Protein AF-A0A4P6HCL7-F1 (afdb_monomer)

Radius of gyration: 27.46 Å; Cα contacts (8 Å, |Δi|>4): 144; chains: 1; bounding box: 35×104×53 Å

pLDDT: mean 78.59, std 19.91, range [39.81, 97.88]

Nearest PDB structures (foldseek):
  8btg-assembly1_B  TM=8.337E-01  e=6.550E-02  Bacillus subtilis
  1j1v-assembly1_A  TM=7.571E-01  e=9.328E-02  Escherichia coli
  8btg-assembly1_A  TM=8.211E-01  e=1.989E-01  Bacillus subtilis
  8btg-assembly1_E  TM=7.714E-01  e=1.328E-01  Bacillus subtilis
  7nvu-assembly1_M  TM=5.326E-01  e=2.363E+00  Homo sapiens

Secondary structure (DSSP, 8-state):
--------------------------------------S------S----------------------TTHHHHS-HHHHHHHHHHHHHHHHHHHHHHHHHTT--HHHHHHHHHHHHHHT--HHHHHSS---HHHHHHHHHHHHHHHHH-TTS-HHHHHHHHT--HHHHHHHHHHHHHHHT----S---HHHHHHHHHHHHHHHHHHHHHHT-

Foldseek 3Di:
DDDDDDDDDDDDDDPDPQPDQDPPPQPDPPPDDPDDDDDDDPDDDDDDPDDDPDDPDDDPPPPVCPPCPCPVVVDDPVNVVVVSVVSLVVLQVVLLVLLVVLVNDPVLNVLLVVLCVRLNHGSNLLLDPDDDPSSLLSVLVSLQVVCVVPVPDQLCSSCSSSVHDSVVSLLSPVVNCVVPVDDPSDPDDNVVVVVVVVVVVVVVVVVVVVVVD

Structure (mmCIF, N/CA/C/O backbone):
data_AF-A0A4P6HCL7-F1
#
_entry.id   AF-A0A4P6HCL7-F1
#
loop_
_atom_site.group_PDB
_atom_site.id
_atom_site.type_symbol
_atom_site.label_atom_id
_atom_site.label_alt_id
_atom_site.label_comp_id
_atom_site.label_asym_id
_atom_site.label_entity_id
_atom_site.label_seq_id
_atom_site.pdbx_PDB_ins_code
_atom_site.Cartn_x
_atom_site.Cartn_y
_atom_site.Cartn_z
_atom_site.occupancy
_atom_site.B_iso_or_equiv
_atom_site.auth_seq_id
_atom_site.auth_comp_id
_atom_site.auth_asym_id
_atom_site.auth_atom_id
_atom_site.pdbx_PDB_model_num
ATOM 1 N N . MET A 1 1 ? 10.319 -44.998 24.504 1.00 51.41 1 MET A N 1
ATOM 2 C CA . MET A 1 1 ? 11.245 -43.943 24.040 1.00 51.41 1 MET A CA 1
ATOM 3 C C . MET A 1 1 ? 10.504 -43.099 23.011 1.00 51.41 1 MET A C 1
ATOM 5 O O . MET A 1 1 ? 10.456 -43.474 21.851 1.00 51.41 1 MET A O 1
ATOM 9 N N . GLY A 1 2 ? 9.798 -42.057 23.456 1.00 51.69 2 GLY A N 1
ATOM 10 C CA . GLY A 1 2 ? 8.987 -41.192 22.592 1.00 51.69 2 GLY A CA 1
ATOM 11 C C . GLY A 1 2 ? 9.615 -39.808 22.534 1.00 51.69 2 GLY A C 1
ATOM 12 O O . GLY A 1 2 ? 9.687 -39.129 23.554 1.00 51.69 2 GLY A O 1
ATOM 13 N N . LEU A 1 3 ? 10.127 -39.433 21.364 1.00 55.19 3 LEU A N 1
ATOM 14 C CA . LEU A 1 3 ? 10.791 -38.157 21.117 1.00 55.19 3 LEU A CA 1
ATOM 15 C C . LEU A 1 3 ? 9.754 -37.025 21.123 1.00 55.19 3 LEU A C 1
ATOM 17 O O . LEU A 1 3 ? 8.988 -36.863 20.175 1.00 55.19 3 LEU A O 1
ATOM 21 N N . GLY A 1 4 ? 9.732 -36.247 22.206 1.00 46.12 4 GLY A N 1
ATOM 22 C CA . GLY A 1 4 ? 9.007 -34.983 22.284 1.00 46.12 4 GLY A CA 1
ATOM 23 C C . GLY A 1 4 ? 9.723 -33.917 21.458 1.00 46.12 4 GLY A C 1
ATOM 24 O O . GLY A 1 4 ? 10.773 -33.419 21.856 1.00 46.12 4 GLY A O 1
ATOM 25 N N . SER A 1 5 ? 9.162 -33.576 20.299 1.00 58.66 5 SER A N 1
ATOM 26 C CA . SER A 1 5 ? 9.631 -32.462 19.474 1.00 58.66 5 SER A CA 1
ATOM 27 C C . SER A 1 5 ? 9.076 -31.148 20.031 1.00 58.66 5 SER A C 1
ATOM 29 O O . SER A 1 5 ? 7.912 -30.802 19.832 1.00 58.66 5 SER A O 1
ATOM 31 N N . LEU A 1 6 ? 9.921 -30.439 20.779 1.00 54.84 6 LEU A N 1
ATOM 32 C CA . LEU A 1 6 ? 9.723 -29.052 21.190 1.00 54.84 6 LEU A CA 1
ATOM 33 C C . LEU A 1 6 ? 9.898 -28.147 19.962 1.00 54.84 6 LEU A C 1
ATOM 35 O O . LEU A 1 6 ? 11.019 -27.875 19.535 1.00 54.84 6 LEU A O 1
ATOM 39 N N . PHE A 1 7 ? 8.791 -27.678 19.389 1.00 53.94 7 PHE A N 1
ATOM 40 C CA . PHE A 1 7 ? 8.812 -26.611 18.389 1.00 53.94 7 PHE A CA 1
ATOM 41 C C . PHE A 1 7 ? 9.128 -25.277 19.077 1.00 53.94 7 PHE A C 1
ATOM 43 O O . PHE A 1 7 ? 8.281 -24.679 19.740 1.00 53.94 7 PHE A O 1
ATOM 50 N N . ALA A 1 8 ? 10.367 -24.818 18.916 1.00 51.44 8 ALA A N 1
ATOM 51 C CA . ALA A 1 8 ? 10.786 -23.474 19.282 1.00 51.44 8 ALA A CA 1
ATOM 52 C C . ALA A 1 8 ? 10.178 -22.460 18.297 1.00 51.44 8 ALA A C 1
ATOM 54 O O . ALA A 1 8 ? 10.461 -22.488 17.099 1.00 51.44 8 ALA A O 1
ATOM 55 N N . LEU A 1 9 ? 9.327 -21.567 18.803 1.00 56.75 9 LEU A N 1
ATOM 56 C CA . LEU A 1 9 ? 8.827 -20.410 18.060 1.00 56.75 9 LEU A CA 1
ATOM 57 C C . LEU A 1 9 ? 9.969 -19.396 17.847 1.00 56.75 9 LEU A C 1
ATOM 59 O O . LEU A 1 9 ? 10.672 -19.077 18.809 1.00 56.75 9 LEU A O 1
ATOM 63 N N . PRO A 1 10 ? 10.154 -18.848 16.631 1.00 57.06 10 PRO A N 1
ATOM 64 C CA . PRO A 1 10 ? 11.165 -17.828 16.385 1.00 57.06 10 PRO A CA 1
ATOM 65 C C . PRO A 1 10 ? 10.772 -16.499 17.048 1.00 57.06 10 PRO A C 1
ATOM 67 O O . PRO A 1 10 ? 9.780 -15.859 16.693 1.00 57.06 10 PRO A O 1
ATOM 70 N N . ALA A 1 11 ? 11.583 -16.075 18.015 1.00 56.28 11 ALA A N 1
ATOM 71 C CA . ALA A 1 11 ? 11.540 -14.749 18.614 1.00 56.28 11 ALA A CA 1
ATOM 72 C C . ALA A 1 11 ? 12.108 -13.722 17.620 1.00 56.28 11 ALA A C 1
ATOM 74 O O . ALA A 1 11 ? 13.306 -13.723 17.349 1.00 56.28 11 ALA A O 1
ATOM 75 N N . GLY A 1 12 ? 11.266 -12.852 17.051 1.00 50.94 12 GLY A N 1
ATOM 76 C CA . GLY A 1 12 ? 11.768 -11.855 16.094 1.00 50.94 12 GLY A CA 1
ATOM 77 C C . GLY A 1 12 ? 10.824 -10.743 15.636 1.00 50.94 12 GLY A C 1
ATOM 78 O O . GLY A 1 12 ? 11.215 -9.949 14.787 1.00 50.94 12 GLY A O 1
ATOM 79 N N . LEU A 1 13 ? 9.606 -10.627 16.170 1.00 47.97 13 LEU A N 1
ATOM 80 C CA . LEU A 1 13 ? 8.713 -9.511 15.835 1.00 47.97 13 LEU A CA 1
ATOM 81 C C . LEU A 1 13 ? 8.915 -8.371 16.836 1.00 47.97 13 LEU A C 1
ATOM 83 O O . LEU A 1 13 ? 8.325 -8.362 17.915 1.00 47.97 13 LEU A O 1
ATOM 87 N N . GLN A 1 14 ? 9.767 -7.407 16.477 1.00 51.75 14 GLN A N 1
ATOM 88 C CA . GLN A 1 14 ? 9.852 -6.154 17.222 1.00 51.75 14 GLN A CA 1
ATOM 89 C C . GLN A 1 14 ? 8.512 -5.401 17.131 1.00 51.75 14 GLN A C 1
ATOM 91 O O . GLN A 1 14 ? 7.942 -5.294 16.038 1.00 51.75 14 GLN A O 1
ATOM 96 N N . PRO A 1 15 ? 7.996 -4.855 18.247 1.00 45.50 15 PRO A N 1
ATOM 97 C CA . PRO A 1 15 ? 6.794 -4.039 18.230 1.00 45.50 15 PRO A CA 1
ATOM 98 C C . PRO A 1 15 ? 7.077 -2.743 17.466 1.00 45.50 15 PRO A C 1
ATOM 100 O O . PRO A 1 15 ? 7.856 -1.894 17.897 1.00 45.50 15 PRO A O 1
ATOM 103 N N . VAL A 1 16 ? 6.437 -2.586 16.309 1.00 57.22 16 VAL A N 1
ATOM 104 C CA . VAL A 1 16 ? 6.458 -1.332 15.553 1.00 57.22 16 VAL A CA 1
ATOM 105 C C . VAL A 1 16 ? 5.787 -0.271 16.425 1.00 57.22 16 VAL A C 1
ATOM 107 O O . VAL A 1 16 ? 4.613 -0.415 16.770 1.00 57.22 16 VAL A O 1
ATOM 110 N N . ALA A 1 17 ? 6.535 0.764 16.818 1.00 44.56 17 ALA A N 1
ATOM 111 C CA . ALA A 1 17 ? 6.025 1.853 17.646 1.00 44.56 17 ALA A CA 1
ATOM 112 C C . ALA A 1 17 ? 4.702 2.397 17.067 1.00 44.56 17 ALA A C 1
ATOM 114 O O . ALA A 1 17 ? 4.602 2.542 15.842 1.00 44.56 17 ALA A O 1
ATOM 115 N N . PRO A 1 18 ? 3.689 2.706 17.902 1.00 52.47 18 PRO A N 1
ATOM 116 C CA . PRO A 1 18 ? 2.414 3.219 17.421 1.00 52.47 18 PRO A CA 1
ATOM 117 C C . PRO A 1 18 ? 2.660 4.534 16.678 1.00 52.47 18 PRO A C 1
ATOM 119 O O . PRO A 1 18 ? 2.954 5.572 17.274 1.00 52.47 18 PRO A O 1
ATOM 122 N N . GLY A 1 19 ? 2.594 4.472 15.347 1.00 46.50 19 GLY A N 1
ATOM 123 C CA . GLY A 1 19 ? 2.785 5.628 14.485 1.00 46.50 19 GLY A CA 1
ATOM 124 C C . GLY A 1 19 ? 1.796 6.724 14.867 1.00 46.50 19 GLY A C 1
ATOM 125 O O . GLY A 1 19 ? 0.632 6.438 15.155 1.00 46.50 19 GLY A O 1
ATOM 126 N N . ARG A 1 20 ? 2.268 7.982 14.884 1.00 47.75 20 ARG A N 1
ATOM 127 C CA . ARG A 1 20 ? 1.445 9.180 15.118 1.00 47.75 20 ARG A CA 1
ATOM 128 C C . ARG A 1 20 ? 0.098 9.005 14.431 1.00 47.75 20 ARG A C 1
ATOM 130 O O . ARG A 1 20 ? 0.061 8.864 13.211 1.00 47.75 20 ARG A O 1
ATOM 137 N N . MET A 1 21 ? -0.963 9.003 15.237 1.00 47.97 21 MET A N 1
ATOM 138 C CA . MET A 1 21 ? -2.339 8.710 14.849 1.00 47.97 21 MET A CA 1
ATOM 139 C C . MET A 1 21 ? -2.702 9.505 13.587 1.00 47.97 21 MET A C 1
ATOM 141 O O . MET A 1 21 ? -3.011 10.696 13.646 1.00 47.97 21 MET A O 1
ATOM 145 N N . GLY A 1 22 ? -2.576 8.856 12.428 1.00 49.69 22 GLY A N 1
ATOM 146 C CA . GLY A 1 22 ? -2.784 9.486 11.138 1.00 49.69 22 GLY A CA 1
ATOM 147 C C . GLY A 1 22 ? -4.231 9.930 11.051 1.00 49.69 22 GLY A C 1
ATOM 148 O O . GLY A 1 22 ? -5.151 9.129 11.193 1.00 49.69 22 GLY A O 1
ATOM 149 N N . TYR A 1 23 ? -4.453 11.225 10.870 1.00 51.78 23 TYR A N 1
ATOM 150 C CA . TYR A 1 23 ? -5.792 11.753 10.672 1.00 51.78 23 TYR A CA 1
ATOM 151 C C . TYR A 1 23 ? -6.378 11.125 9.396 1.00 51.78 23 TYR A C 1
ATOM 153 O O . TYR A 1 23 ? -5.973 11.501 8.293 1.00 51.78 23 TYR A O 1
ATOM 161 N N . CYS A 1 24 ? -7.323 10.179 9.525 1.00 48.94 24 CYS A N 1
ATOM 162 C CA . CYS A 1 24 ? -8.252 9.875 8.433 1.00 48.94 24 CYS A CA 1
ATOM 163 C C . CYS A 1 24 ? -8.896 11.208 8.072 1.00 48.94 24 CYS A C 1
ATOM 165 O O . CYS A 1 24 ? -9.589 11.812 8.898 1.00 48.94 24 CYS A O 1
ATOM 167 N N . LYS A 1 25 ? -8.562 11.721 6.887 1.00 48.88 25 LYS A N 1
ATOM 168 C CA . LYS A 1 25 ? -9.078 13.008 6.441 1.00 48.88 25 LYS A CA 1
ATOM 169 C C . LYS A 1 25 ? -10.605 12.901 6.435 1.00 48.88 25 LYS A C 1
ATOM 171 O O . LYS A 1 25 ? -11.113 11.896 5.936 1.00 48.88 25 LYS A O 1
ATOM 176 N N . PRO A 1 26 ? -11.331 13.884 6.997 1.00 44.62 26 PRO A N 1
ATOM 177 C CA . PRO A 1 26 ? -12.773 13.918 6.836 1.00 44.62 26 PRO A CA 1
ATOM 178 C C . PRO A 1 26 ? -13.072 13.864 5.339 1.00 44.62 26 PRO A C 1
ATOM 180 O O . PRO A 1 26 ? -12.365 14.497 4.549 1.00 44.62 26 PRO A O 1
ATOM 183 N N . PHE A 1 27 ? -14.048 13.021 5.003 1.00 42.44 27 PHE A N 1
ATOM 184 C CA . PHE A 1 27 ? -14.643 12.800 3.690 1.00 42.44 27 PHE A CA 1
ATOM 185 C C . PHE A 1 27 ? -14.471 14.036 2.797 1.00 42.44 27 PHE A C 1
ATOM 187 O O . PHE A 1 27 ? -15.202 15.016 2.920 1.00 42.44 27 PHE A O 1
ATOM 194 N N . ARG A 1 28 ? -13.424 14.036 1.960 1.00 45.00 28 ARG A N 1
ATOM 195 C CA . ARG A 1 28 ? -13.226 15.105 0.985 1.00 45.00 28 ARG A CA 1
ATOM 196 C C . ARG A 1 28 ? -14.242 14.833 -0.103 1.00 45.00 28 ARG A C 1
ATOM 198 O O . ARG A 1 28 ? -14.089 13.874 -0.855 1.00 45.00 28 ARG A O 1
ATOM 205 N N . GLU A 1 29 ? -15.268 15.666 -0.098 1.00 42.94 29 GLU A N 1
ATOM 206 C CA . GLU A 1 29 ? -16.251 15.857 -1.149 1.00 42.94 29 GLU A CA 1
ATOM 207 C C . GLU A 1 29 ? -15.636 15.554 -2.520 1.00 42.94 29 GLU A C 1
ATOM 209 O O . GLU A 1 29 ? -14.556 16.048 -2.872 1.00 42.94 29 GLU A O 1
ATOM 214 N N . ILE A 1 30 ? -16.292 14.635 -3.226 1.00 47.03 30 ILE A N 1
ATOM 215 C CA . ILE A 1 30 ? -15.918 14.119 -4.536 1.00 47.03 30 ILE A CA 1
ATOM 216 C C . ILE A 1 30 ? -15.776 15.327 -5.462 1.00 47.03 30 ILE A C 1
ATOM 218 O O . ILE A 1 30 ? -16.764 15.852 -5.965 1.00 47.03 30 ILE A O 1
ATOM 222 N N . ARG A 1 31 ? -14.546 15.816 -5.666 1.00 42.78 31 ARG A N 1
ATOM 223 C CA . ARG A 1 31 ? -14.294 16.817 -6.701 1.00 42.78 31 ARG A CA 1
ATOM 224 C C . ARG A 1 31 ? -14.649 16.160 -8.025 1.00 42.78 31 ARG A C 1
ATOM 226 O O . ARG A 1 31 ? -14.018 15.172 -8.399 1.00 42.78 31 ARG A O 1
ATOM 233 N N . GLY A 1 32 ? -15.697 16.702 -8.640 1.00 39.81 32 GLY A N 1
ATOM 234 C CA . GLY A 1 32 ? -16.326 16.211 -9.850 1.00 39.81 32 GLY A CA 1
ATOM 235 C C . GLY A 1 32 ? -15.316 15.754 -10.891 1.00 39.81 32 GLY A C 1
ATOM 236 O O . GLY A 1 32 ? -14.281 16.385 -11.124 1.00 39.81 32 GLY A O 1
ATOM 237 N N . SER A 1 33 ? -15.651 14.626 -11.505 1.00 43.16 33 SER A N 1
ATOM 238 C CA . SER A 1 33 ? -15.196 14.255 -12.835 1.00 43.16 33 SER A CA 1
ATOM 239 C C . SER A 1 33 ? -15.121 15.503 -13.712 1.00 43.16 33 SER A C 1
ATOM 241 O O . SER A 1 33 ? -16.136 16.158 -13.943 1.00 43.16 33 SER A O 1
ATOM 243 N N . ARG A 1 34 ? -13.912 15.833 -14.180 1.00 39.94 34 ARG A N 1
ATOM 244 C CA . ARG A 1 34 ? -13.729 16.727 -15.321 1.00 39.94 34 ARG A CA 1
ATOM 245 C C . ARG A 1 34 ? -14.471 16.082 -16.484 1.00 39.94 34 ARG A C 1
ATOM 247 O O . ARG A 1 34 ? -13.987 15.109 -17.047 1.00 39.94 34 ARG A O 1
ATOM 254 N N . THR A 1 35 ? -15.670 16.564 -16.767 1.00 46.84 35 THR A N 1
ATOM 255 C CA . THR A 1 35 ? -16.238 16.453 -18.101 1.00 46.84 35 THR A CA 1
ATOM 256 C C . THR A 1 35 ? -15.357 17.298 -19.002 1.00 46.84 35 THR A C 1
ATOM 258 O O . THR A 1 35 ? -15.092 18.461 -18.688 1.00 46.84 35 THR A O 1
ATOM 261 N N . ASP A 1 36 ? -14.860 16.681 -20.065 1.00 43.50 36 ASP A N 1
ATOM 262 C CA . ASP A 1 36 ? -14.151 17.334 -21.151 1.00 43.50 36 ASP A CA 1
ATOM 263 C C . ASP A 1 36 ? -14.975 18.528 -21.645 1.00 43.50 36 ASP A C 1
ATOM 265 O O . ASP A 1 36 ? -16.025 18.378 -22.268 1.00 43.50 36 ASP A O 1
ATOM 269 N N . SER A 1 37 ? -14.529 19.734 -21.302 1.00 50.69 37 SER A N 1
ATOM 270 C CA . SER A 1 37 ? -15.048 20.966 -21.876 1.00 50.69 37 SER A CA 1
ATOM 271 C C . SER A 1 37 ? -14.415 21.131 -23.251 1.00 50.69 37 SER A C 1
ATOM 273 O O . SER A 1 37 ? -13.218 21.406 -23.368 1.00 50.69 37 SER A O 1
ATOM 275 N N . SER A 1 38 ? -15.240 20.914 -24.269 1.00 52.69 38 SER A N 1
ATOM 276 C CA . SER A 1 38 ? -14.978 21.169 -25.680 1.00 52.69 38 SER A CA 1
ATOM 277 C C . SER A 1 38 ? -14.333 22.544 -25.932 1.00 52.69 38 SER A C 1
ATOM 279 O O . SER A 1 38 ? -14.657 23.512 -25.242 1.00 52.69 38 SER A O 1
ATOM 281 N N . PRO A 1 39 ? -13.459 22.667 -26.945 1.00 60.66 39 PRO A N 1
ATOM 282 C CA . PRO A 1 39 ? -12.777 23.909 -27.282 1.00 60.66 39 PRO A CA 1
ATOM 283 C C . PRO A 1 39 ? -13.617 24.751 -28.249 1.00 60.66 39 PRO A C 1
ATOM 285 O O . PRO A 1 39 ? -13.394 24.705 -29.452 1.00 60.66 39 PRO A O 1
ATOM 288 N N . LEU A 1 40 ? -14.575 25.527 -27.742 1.00 58.34 40 LEU A N 1
ATOM 289 C CA . LEU A 1 40 ? -15.210 26.621 -28.485 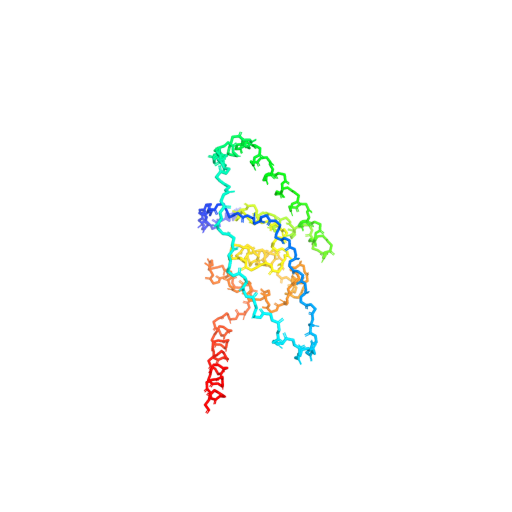1.00 58.34 40 LEU A CA 1
ATOM 290 C C . LEU A 1 40 ? -15.609 27.720 -27.494 1.00 58.34 40 LEU A C 1
ATOM 292 O O . LEU A 1 40 ? -16.530 27.513 -26.720 1.00 58.34 40 LEU A O 1
ATOM 296 N N . ASP A 1 41 ? -14.854 28.823 -27.473 1.00 49.69 41 ASP A N 1
ATOM 297 C CA . ASP A 1 41 ? -15.350 30.206 -27.303 1.00 49.69 41 ASP A CA 1
ATOM 298 C C . ASP A 1 41 ? -14.173 31.179 -27.112 1.00 49.69 41 ASP A C 1
ATOM 300 O O . ASP A 1 41 ? -13.957 31.807 -26.075 1.00 49.69 41 ASP A O 1
ATOM 304 N N . HIS A 1 42 ? -13.387 31.338 -28.178 1.00 54.22 42 HIS A N 1
ATOM 305 C CA . HIS A 1 42 ? -12.560 32.524 -28.366 1.00 54.22 42 HIS A CA 1
ATOM 306 C C . HIS A 1 42 ? -13.448 33.631 -28.941 1.00 54.22 42 HIS A C 1
ATOM 308 O O . HIS A 1 42 ? -13.572 33.694 -30.160 1.00 54.22 42 HIS A O 1
ATOM 314 N N . LYS A 1 43 ? -14.098 34.448 -28.094 1.00 57.09 43 LYS A N 1
ATOM 315 C CA . LYS A 1 43 ? -14.625 35.800 -28.421 1.00 57.09 43 LYS A CA 1
ATOM 316 C C . LYS A 1 43 ? -15.391 36.417 -27.237 1.00 57.09 43 LYS A C 1
ATOM 318 O O . LYS A 1 43 ? -16.615 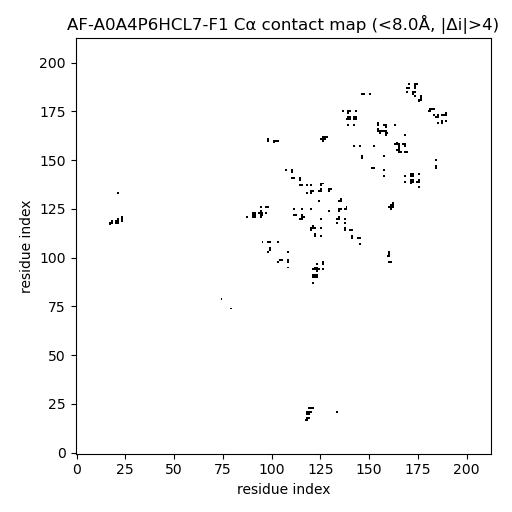36.487 -27.240 1.00 57.09 43 LYS A O 1
ATOM 323 N N . ARG A 1 44 ? -14.670 36.889 -26.215 1.00 46.84 44 ARG A N 1
ATOM 324 C CA . ARG A 1 44 ? -15.155 37.941 -25.291 1.00 46.84 44 ARG A CA 1
ATOM 325 C C . ARG A 1 44 ? -14.000 38.560 -24.497 1.00 46.84 44 ARG A C 1
ATOM 327 O O . ARG A 1 44 ? -14.017 38.644 -23.276 1.00 46.84 44 ARG A O 1
ATOM 334 N N . ALA A 1 45 ? -12.961 38.955 -25.224 1.00 54.69 45 ALA A N 1
ATOM 335 C CA . ALA A 1 45 ? -12.064 40.007 -24.772 1.00 54.69 45 ALA A CA 1
ATOM 336 C C . ALA A 1 45 ? -12.639 41.342 -25.267 1.00 54.69 45 ALA A C 1
ATOM 338 O O . ALA A 1 45 ? -13.241 41.373 -26.336 1.00 54.69 45 ALA A O 1
ATOM 339 N N . GLU A 1 46 ? -12.417 42.399 -24.486 1.00 55.78 46 GLU A N 1
ATOM 340 C CA . GLU A 1 46 ? -12.664 43.807 -24.833 1.00 55.78 46 GLU A CA 1
ATOM 341 C C . GLU A 1 46 ? -14.117 44.280 -24.722 1.00 55.78 46 GLU A C 1
ATOM 343 O O . GLU A 1 46 ? -14.827 44.367 -25.713 1.00 55.78 46 GLU A O 1
ATOM 348 N N . GLN A 1 47 ? -14.545 44.618 -23.499 1.00 58.66 47 GLN A N 1
ATOM 349 C CA . GLN A 1 47 ? -15.440 45.753 -23.191 1.00 58.66 47 GLN A CA 1
ATOM 350 C C . GLN A 1 47 ? -15.810 45.718 -21.700 1.00 58.66 47 GLN A C 1
ATOM 352 O O . GLN A 1 47 ? -16.906 45.307 -21.346 1.00 58.66 47 GLN A O 1
ATOM 357 N N . ASN A 1 48 ? -14.895 46.117 -20.809 1.00 56.62 48 ASN A N 1
ATOM 358 C CA . ASN A 1 48 ? -15.294 46.883 -19.619 1.00 56.62 48 ASN A CA 1
ATOM 359 C C . ASN A 1 48 ? -14.079 47.536 -18.940 1.00 56.62 48 ASN A C 1
ATOM 361 O O . ASN A 1 48 ? -13.680 47.182 -17.833 1.00 56.62 48 ASN A O 1
ATOM 365 N N . ALA A 1 49 ? -13.452 48.475 -19.647 1.00 56.97 49 ALA A N 1
ATOM 366 C CA . ALA A 1 49 ? -12.485 49.400 -19.074 1.00 56.97 49 ALA A CA 1
ATOM 367 C C . ALA A 1 49 ? -13.181 50.746 -18.806 1.00 56.97 49 ALA A C 1
ATOM 369 O O . ALA A 1 49 ? -12.880 51.749 -19.441 1.00 56.97 49 ALA A O 1
ATOM 370 N N . GLN A 1 50 ? -14.120 50.771 -17.860 1.00 58.12 50 GLN A N 1
ATOM 371 C CA . GLN A 1 50 ? -14.557 52.008 -17.215 1.00 58.12 50 GLN A CA 1
ATOM 372 C C . GLN A 1 50 ? -14.541 51.784 -15.702 1.00 58.12 50 GLN A C 1
ATOM 374 O O . GLN A 1 50 ? -15.451 51.207 -15.117 1.00 58.12 50 GLN A O 1
ATOM 379 N N . SER A 1 51 ? -13.457 52.232 -15.075 1.00 60.88 51 SER A N 1
ATOM 380 C CA . SER A 1 51 ? -13.392 52.460 -13.635 1.00 60.88 51 SER A CA 1
ATOM 381 C C . SER A 1 51 ? -14.018 53.827 -13.342 1.00 60.88 51 SER A C 1
ATOM 383 O O . SER A 1 51 ? -13.444 54.839 -13.750 1.00 60.88 51 SER A O 1
ATOM 385 N N . PRO A 1 52 ? -15.148 53.906 -12.620 1.00 54.66 52 PRO A N 1
ATOM 386 C CA . PRO A 1 52 ? -15.525 55.133 -11.944 1.00 54.66 52 PRO A CA 1
ATOM 387 C C . PRO A 1 52 ? -14.730 55.235 -10.636 1.00 54.66 52 PRO A C 1
ATOM 389 O O . PRO A 1 52 ? -15.089 54.680 -9.598 1.00 54.66 52 PRO A O 1
ATOM 392 N N . ARG A 1 53 ? -13.614 55.967 -10.698 1.00 54.12 53 ARG A N 1
ATOM 393 C CA . ARG A 1 53 ? -13.063 56.666 -9.534 1.00 54.12 53 ARG A CA 1
ATOM 394 C C . ARG A 1 53 ? -14.056 57.760 -9.140 1.00 54.12 53 ARG A C 1
ATOM 396 O O . ARG A 1 53 ? -14.144 58.716 -9.895 1.00 54.12 53 ARG A O 1
ATOM 403 N N . SER A 1 54 ? -14.733 57.618 -7.996 1.00 57.53 54 SER A N 1
ATOM 404 C CA . SER A 1 54 ? -15.125 58.706 -7.066 1.00 57.53 54 SER A CA 1
ATOM 405 C C . SER A 1 54 ? -16.370 58.342 -6.242 1.00 57.53 54 SER A C 1
ATOM 407 O O . SER A 1 54 ? -17.459 58.825 -6.530 1.00 57.53 54 SER A O 1
ATOM 409 N N . ILE A 1 55 ? -16.221 57.526 -5.194 1.00 56.59 55 ILE A N 1
ATOM 410 C CA . ILE A 1 55 ? -17.116 57.568 -4.023 1.00 56.59 55 ILE A CA 1
ATOM 411 C C . ILE A 1 55 ? -16.236 57.340 -2.788 1.00 56.59 55 ILE A C 1
ATOM 413 O O . ILE A 1 55 ? -16.135 56.241 -2.251 1.00 56.59 55 ILE A O 1
ATOM 417 N N . LEU A 1 56 ? -15.510 58.385 -2.402 1.00 55.09 56 LEU A N 1
ATOM 418 C CA . LEU A 1 56 ? -14.972 58.543 -1.058 1.00 55.09 56 LEU A CA 1
ATOM 419 C C . LEU A 1 56 ? -15.672 59.765 -0.492 1.00 55.09 56 LEU A C 1
ATOM 421 O O . LEU A 1 56 ? -15.246 60.868 -0.794 1.00 55.09 56 LEU A O 1
ATOM 425 N N . GLU A 1 57 ? -16.745 59.562 0.267 1.00 53.97 57 GLU A N 1
ATOM 426 C CA . GLU A 1 57 ? -17.194 60.519 1.277 1.00 53.97 57 GLU A CA 1
ATOM 427 C C . GLU A 1 57 ?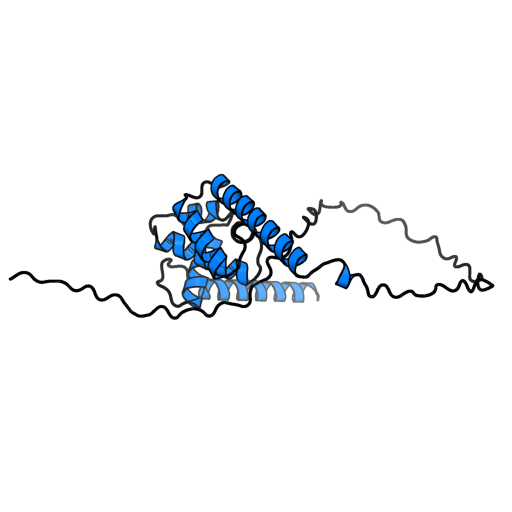 -18.291 59.897 2.150 1.00 53.97 57 GLU A C 1
ATOM 429 O O . GLU A 1 57 ? -19.316 59.431 1.661 1.00 53.97 57 GLU A O 1
ATOM 434 N N . GLY A 1 58 ? -18.049 59.909 3.463 1.00 56.06 58 GLY A N 1
ATOM 435 C CA . GLY A 1 58 ? -19.109 59.971 4.468 1.00 56.06 58 GLY A CA 1
ATOM 436 C C . GLY A 1 58 ? -19.790 58.657 4.839 1.00 56.06 58 GLY A C 1
ATOM 437 O O . GLY A 1 58 ? -20.942 58.430 4.493 1.00 56.06 58 GLY A O 1
ATOM 438 N N . GLY A 1 59 ? -19.125 57.827 5.642 1.00 52.84 59 GLY A N 1
ATOM 439 C CA . GLY A 1 59 ? -19.777 56.668 6.249 1.00 52.84 59 GLY A CA 1
ATOM 440 C C . GLY A 1 59 ? -18.888 55.925 7.228 1.00 52.84 59 GLY A C 1
ATOM 441 O O . GLY A 1 59 ? -18.681 54.727 7.069 1.00 52.84 59 GLY A O 1
ATOM 442 N N . ALA A 1 60 ? -18.349 56.628 8.228 1.00 49.94 60 ALA A N 1
ATOM 443 C CA . ALA A 1 60 ? -17.740 56.012 9.404 1.00 49.94 60 ALA A CA 1
ATOM 444 C C . ALA A 1 60 ? -18.828 55.314 10.243 1.00 49.94 60 ALA A C 1
ATOM 446 O O . ALA A 1 60 ? -19.175 55.746 11.339 1.00 49.94 60 ALA A O 1
ATOM 447 N N . LEU A 1 61 ? -19.408 54.240 9.702 1.00 50.50 61 LEU A N 1
ATOM 448 C CA . LEU A 1 61 ? -20.067 53.238 10.516 1.00 50.50 61 LEU A CA 1
ATOM 449 C C . LEU A 1 61 ? -18.955 52.528 11.274 1.00 50.50 61 LEU A C 1
ATOM 451 O O . LEU A 1 61 ? -18.165 51.779 10.700 1.00 50.50 61 LEU A O 1
ATOM 455 N N . MET A 1 62 ? -18.899 52.828 12.568 1.00 48.62 62 MET A N 1
ATOM 456 C CA . MET A 1 62 ? -18.238 52.026 13.581 1.00 48.62 62 MET A CA 1
ATOM 457 C C . MET A 1 62 ? -18.786 50.599 13.493 1.00 48.62 62 MET A C 1
ATOM 459 O O . MET A 1 62 ? -19.716 50.230 14.205 1.00 48.62 62 MET A O 1
ATOM 463 N N . PHE A 1 63 ? -18.220 49.787 12.601 1.00 50.38 63 PHE A N 1
ATOM 464 C CA . PHE A 1 63 ? -18.148 48.357 12.827 1.00 50.38 63 PHE A CA 1
ATOM 465 C C . PHE A 1 63 ? -17.232 48.209 14.033 1.00 50.38 63 PHE A C 1
ATOM 467 O O . PHE A 1 63 ? -16.010 48.185 13.908 1.00 50.38 63 PHE A O 1
ATOM 474 N N . THR A 1 64 ? -17.833 48.206 15.222 1.00 57.16 64 THR A N 1
ATOM 475 C CA . THR A 1 64 ? -17.216 47.595 16.388 1.00 57.16 64 THR A CA 1
ATOM 476 C C . THR A 1 64 ? -16.887 46.179 15.965 1.00 57.16 64 THR A C 1
ATOM 478 O O . THR A 1 64 ? -17.767 45.335 15.796 1.00 57.16 64 THR A O 1
ATOM 481 N N . GLU A 1 65 ? -15.611 45.980 15.677 1.00 61.00 65 GLU A N 1
ATOM 482 C CA . GLU A 1 65 ? -14.975 44.711 15.399 1.00 61.00 65 GLU A CA 1
ATOM 483 C C . GLU A 1 65 ? -15.022 43.912 16.710 1.00 61.00 65 GLU A C 1
ATOM 485 O O . GLU A 1 65 ? -14.034 43.778 17.427 1.00 61.00 65 GLU A O 1
ATOM 490 N N . GLU A 1 66 ? -16.224 43.464 17.089 1.00 60.03 66 GLU A N 1
ATOM 491 C CA . GLU A 1 66 ? -16.418 42.438 18.101 1.00 60.03 66 GLU A CA 1
ATOM 492 C C . GLU A 1 66 ? -15.739 41.190 17.552 1.00 60.03 66 GLU A C 1
ATOM 494 O O . GLU A 1 66 ? -16.304 40.433 16.762 1.00 60.03 66 GLU A O 1
ATOM 499 N N . GLN A 1 67 ? -14.465 41.033 17.904 1.00 57.75 67 GLN A N 1
ATOM 500 C CA . GLN A 1 67 ? -13.687 39.845 17.613 1.00 57.75 67 GLN A CA 1
ATOM 501 C C . GLN A 1 67 ? -14.471 38.646 18.171 1.00 57.75 67 GLN A C 1
ATOM 503 O O . GLN A 1 67 ? -14.700 38.588 19.383 1.00 57.75 67 GLN A O 1
ATOM 508 N N . PRO A 1 68 ? -14.923 37.690 17.335 1.00 59.62 68 PRO A N 1
ATOM 509 C CA . PRO A 1 68 ? -15.635 36.510 17.805 1.00 59.62 68 PRO A CA 1
ATOM 510 C C . PRO A 1 68 ? -14.630 35.525 18.418 1.00 59.62 68 PRO A C 1
ATOM 512 O O . PRO A 1 68 ? -14.376 34.444 17.887 1.00 59.62 68 PRO A O 1
ATOM 515 N N . GLU A 1 69 ? -14.060 35.901 19.561 1.00 60.28 69 GLU A N 1
ATOM 516 C CA . GLU A 1 69 ? -13.128 35.101 20.367 1.00 60.28 69 GLU A CA 1
ATOM 517 C C . GLU A 1 69 ? -13.784 33.807 20.909 1.00 60.28 69 GLU A C 1
ATOM 519 O O . GLU A 1 69 ? -13.105 32.902 21.391 1.00 60.28 69 GLU A O 1
ATOM 524 N N . ASP A 1 70 ? -15.109 33.654 20.775 1.00 55.47 70 ASP A N 1
ATOM 525 C CA . ASP A 1 70 ? -15.885 32.587 21.421 1.00 55.47 70 ASP A CA 1
ATOM 526 C C . ASP A 1 70 ? -16.272 31.393 20.521 1.00 55.47 70 ASP A C 1
ATOM 528 O O . ASP A 1 70 ? -16.930 30.452 20.971 1.00 55.47 70 ASP A O 1
ATOM 532 N N . LEU A 1 71 ? -15.803 31.322 19.270 1.00 53.78 71 LEU A N 1
ATOM 533 C CA . LEU A 1 71 ? -16.030 30.134 18.420 1.00 53.78 71 LEU A CA 1
ATOM 534 C C . LEU A 1 71 ? -15.337 28.867 18.963 1.00 53.78 71 LEU A C 1
ATOM 536 O O . LEU A 1 71 ? -15.830 27.752 18.770 1.00 53.78 71 LEU A O 1
ATOM 540 N N . ASN A 1 72 ? -14.237 29.027 19.708 1.00 54.78 72 ASN A N 1
ATOM 541 C CA . ASN A 1 72 ? -13.548 27.929 20.400 1.00 54.78 72 ASN A CA 1
ATOM 542 C C . ASN A 1 72 ? -14.256 27.480 21.695 1.00 54.78 72 ASN A C 1
ATOM 544 O O . ASN A 1 72 ? -13.940 26.408 22.216 1.00 54.78 72 ASN A O 1
ATOM 548 N N . ARG A 1 73 ? -15.213 28.264 22.212 1.00 52.97 73 ARG A N 1
ATOM 549 C CA . ARG A 1 73 ? -15.984 27.963 23.430 1.00 52.97 73 ARG A CA 1
ATOM 550 C C . ARG A 1 73 ? -17.276 27.195 23.139 1.00 52.97 73 ARG A C 1
ATOM 552 O O . ARG A 1 73 ? -17.736 26.436 23.989 1.00 52.97 73 ARG A O 1
ATOM 559 N N . ILE A 1 74 ? -17.816 27.328 21.925 1.00 62.16 74 ILE A N 1
ATOM 560 C CA . ILE A 1 74 ? -19.059 26.667 21.487 1.00 62.16 74 ILE A CA 1
ATOM 561 C C . ILE A 1 74 ? -18.867 25.156 21.263 1.00 62.16 74 ILE A C 1
ATOM 563 O O . ILE A 1 74 ? -19.786 24.373 21.496 1.00 62.16 74 ILE A O 1
ATOM 567 N N . TYR A 1 75 ? -17.667 24.707 20.882 1.00 69.38 75 TYR A N 1
ATOM 568 C CA . TYR A 1 75 ? -17.387 23.282 20.693 1.00 69.38 75 TYR A CA 1
ATOM 569 C C . TYR A 1 75 ? -16.414 22.765 21.744 1.00 69.38 75 TYR A C 1
ATOM 571 O O . TYR A 1 75 ? -15.194 22.876 21.624 1.00 69.38 75 TYR A O 1
ATOM 579 N N . THR A 1 76 ? -16.962 22.122 22.773 1.00 80.75 76 THR A N 1
ATOM 580 C CA . THR A 1 76 ? -16.159 21.390 23.751 1.00 80.75 76 THR A CA 1
ATOM 581 C C . THR A 1 76 ? -15.309 20.326 23.046 1.00 80.75 76 THR A C 1
ATOM 583 O O . THR A 1 76 ? -15.743 19.644 22.111 1.00 80.75 76 THR A O 1
ATOM 586 N N . LYS A 1 77 ? -14.061 20.145 23.499 1.00 78.44 77 LYS A N 1
ATOM 587 C CA . LYS A 1 77 ? -13.146 19.119 22.959 1.00 78.44 77 LYS A CA 1
ATOM 588 C C . LYS A 1 77 ? -13.777 17.718 22.960 1.00 78.44 77 LYS A C 1
ATOM 590 O O . LYS A 1 77 ? -13.462 16.917 22.080 1.00 78.44 77 LYS A O 1
ATOM 595 N N . SER A 1 78 ? -14.671 17.434 23.910 1.00 79.75 78 SER A N 1
ATOM 596 C CA . SER A 1 78 ? -15.439 16.188 23.996 1.00 79.75 78 SER A CA 1
ATOM 597 C C . SER A 1 78 ? -16.394 16.001 22.813 1.00 79.75 78 SER A C 1
ATOM 599 O O . SER A 1 78 ? -16.398 14.923 22.223 1.00 79.75 78 SER A O 1
ATOM 601 N N . PHE A 1 79 ? -17.114 17.042 22.380 1.00 81.81 79 PHE A N 1
ATOM 602 C CA . PHE A 1 79 ? -17.994 16.971 21.209 1.00 81.81 79 PHE A CA 1
ATOM 603 C C . PHE A 1 79 ? -17.213 16.664 19.925 1.00 81.81 79 PHE A C 1
ATOM 605 O O . PHE A 1 79 ? -17.576 15.767 19.161 1.00 81.81 79 PHE A O 1
ATOM 612 N N . LEU A 1 80 ? -16.080 17.345 19.715 1.00 77.56 80 LEU A N 1
ATOM 613 C CA . LEU A 1 80 ? -15.208 17.080 18.566 1.00 77.56 80 LEU A CA 1
ATOM 614 C C . LEU A 1 80 ? -14.646 15.651 18.593 1.00 77.56 80 LEU A C 1
ATOM 616 O O . LEU A 1 80 ? -14.517 15.018 17.543 1.00 77.56 80 LEU A O 1
ATOM 620 N N . GLN A 1 81 ? -14.315 15.119 19.773 1.00 81.81 81 GLN A N 1
ATOM 621 C CA . GLN A 1 81 ? -13.881 13.727 19.918 1.00 81.81 81 GLN A CA 1
ATOM 622 C C . GLN A 1 81 ? -15.005 12.736 19.609 1.00 81.81 81 GLN A C 1
ATOM 624 O O . GLN A 1 81 ? -14.772 11.755 18.898 1.00 81.81 81 GLN A O 1
ATOM 629 N N . GLU A 1 82 ? -16.220 12.989 20.086 1.00 81.81 82 GLU A N 1
ATOM 630 C CA . GLU A 1 82 ? -17.360 12.110 19.846 1.00 81.81 82 GLU A CA 1
ATOM 631 C C . GLU A 1 82 ? -17.770 12.103 18.369 1.00 81.81 82 GLU A C 1
ATOM 633 O O . GLU A 1 82 ? -17.943 11.031 17.783 1.00 81.81 82 GLU A O 1
ATOM 638 N N . ALA A 1 83 ? -17.813 13.273 17.725 1.00 78.62 83 ALA A N 1
ATOM 639 C CA . ALA A 1 83 ? -18.044 13.397 16.288 1.00 78.62 83 ALA A CA 1
ATOM 640 C C . ALA A 1 83 ? -16.985 12.631 15.475 1.00 78.62 83 ALA A C 1
ATOM 642 O O . ALA A 1 83 ? -17.315 11.909 14.531 1.00 78.62 83 ALA A O 1
ATOM 643 N N . ARG A 1 84 ? -15.709 12.694 15.881 1.00 79.31 84 ARG A N 1
ATOM 644 C CA . ARG A 1 84 ? -14.625 11.909 15.261 1.00 79.31 84 ARG A CA 1
ATOM 645 C C . ARG A 1 84 ? -14.813 10.407 15.457 1.00 79.31 84 ARG A C 1
ATOM 647 O O . ARG A 1 84 ? -14.580 9.643 14.520 1.00 79.31 84 ARG A O 1
ATOM 654 N N . LYS A 1 85 ? -15.227 9.972 16.651 1.00 79.50 85 LYS A N 1
ATOM 655 C CA . LYS A 1 85 ? -15.486 8.557 16.951 1.00 79.50 85 LYS A CA 1
ATOM 656 C C . LYS A 1 85 ? -16.636 8.023 16.094 1.00 79.50 85 LYS A C 1
ATOM 658 O O . LYS A 1 85 ? -16.470 6.984 15.455 1.00 79.50 85 LYS A O 1
ATOM 663 N N . LYS A 1 86 ? -17.748 8.764 16.014 1.00 81.81 86 LYS A N 1
ATOM 664 C CA . LYS A 1 86 ? -18.911 8.435 15.171 1.00 81.81 86 LYS A CA 1
ATOM 665 C C . LYS A 1 86 ? -18.537 8.402 13.687 1.00 81.81 86 LYS A C 1
ATOM 667 O O . LYS A 1 86 ? -18.807 7.409 13.018 1.00 81.81 86 LYS A O 1
ATOM 672 N N . GLY A 1 87 ? -17.812 9.411 13.201 1.00 83.50 87 GLY A N 1
ATOM 673 C CA . GLY A 1 87 ? -17.334 9.454 11.816 1.00 83.50 87 GLY A CA 1
ATOM 674 C C . GLY A 1 87 ? -16.430 8.271 11.452 1.00 83.50 87 GLY A C 1
ATOM 675 O O . GLY A 1 87 ? -16.594 7.666 10.396 1.00 83.50 87 GLY A O 1
ATOM 676 N N . ARG A 1 88 ? -15.513 7.869 12.344 1.00 81.56 88 ARG A N 1
ATOM 677 C CA . ARG A 1 88 ? -14.661 6.684 12.128 1.00 81.56 88 ARG A CA 1
ATOM 678 C C . ARG A 1 88 ? -15.459 5.382 12.104 1.00 81.56 88 ARG A C 1
ATOM 680 O O . ARG A 1 88 ? -15.165 4.522 11.278 1.00 81.56 88 ARG A O 1
ATOM 687 N N . ALA A 1 89 ? -16.440 5.225 12.992 1.00 82.62 89 ALA A N 1
ATOM 688 C CA . ALA A 1 89 ? -17.293 4.039 13.016 1.00 82.62 89 ALA A CA 1
ATOM 689 C C . ALA A 1 89 ? -18.090 3.893 11.710 1.00 82.62 89 ALA A C 1
ATOM 691 O O . ALA A 1 89 ? -18.140 2.800 11.144 1.00 82.62 89 ALA A O 1
ATOM 692 N N . GLU A 1 90 ? -18.622 4.997 11.181 1.00 87.50 90 GLU A N 1
ATOM 693 C CA . GLU A 1 90 ? -19.349 4.971 9.911 1.00 87.50 90 GLU A CA 1
ATOM 694 C C . GLU A 1 90 ? -18.421 4.667 8.727 1.00 87.50 90 GLU A C 1
ATOM 696 O O . GLU A 1 90 ? -18.722 3.794 7.915 1.00 87.50 90 GLU A O 1
ATOM 701 N N . LEU A 1 91 ? -17.232 5.279 8.668 1.00 85.88 91 LEU A N 1
ATOM 702 C CA . LEU A 1 91 ? -16.235 4.964 7.633 1.00 85.88 91 LEU A CA 1
ATOM 703 C C . LEU A 1 91 ? -15.802 3.491 7.663 1.00 85.88 91 LEU A C 1
ATOM 705 O O . LEU A 1 91 ? -15.594 2.889 6.607 1.00 85.88 91 LEU A O 1
ATOM 709 N N . ARG A 1 92 ? -15.703 2.885 8.853 1.00 86.00 92 ARG A N 1
ATOM 710 C CA . ARG A 1 92 ? -15.468 1.439 8.989 1.00 86.00 92 ARG A CA 1
ATOM 711 C C . ARG A 1 92 ? -16.629 0.640 8.415 1.00 86.00 92 ARG A C 1
ATOM 713 O O . ARG A 1 92 ? -16.393 -0.220 7.575 1.00 86.00 92 ARG A O 1
ATOM 720 N N . ARG A 1 93 ? -17.870 0.961 8.793 1.00 88.25 93 ARG A N 1
ATOM 721 C CA . ARG A 1 93 ? -19.075 0.284 8.289 1.00 88.25 93 ARG A CA 1
ATOM 722 C C . ARG A 1 93 ? -19.165 0.340 6.763 1.00 88.25 93 ARG A C 1
ATOM 724 O O . ARG A 1 93 ? -19.413 -0.682 6.123 1.00 88.25 93 ARG A O 1
ATOM 731 N N . VAL A 1 94 ? -18.939 1.515 6.176 1.00 90.06 94 VAL A N 1
ATOM 732 C CA . VAL A 1 94 ? -18.928 1.718 4.719 1.00 90.06 94 VAL A CA 1
ATOM 733 C C . VAL A 1 94 ? -17.780 0.944 4.068 1.00 90.06 94 VAL A C 1
ATOM 735 O O . VAL A 1 94 ? -17.988 0.269 3.059 1.00 90.06 94 VAL A O 1
ATOM 738 N N . GLY A 1 95 ? -16.583 0.989 4.661 1.00 88.56 95 GLY A N 1
ATOM 739 C CA . GLY A 1 95 ? -15.416 0.243 4.192 1.00 88.56 95 GLY A CA 1
ATOM 740 C C . GLY A 1 95 ? -15.663 -1.265 4.146 1.00 88.56 95 GLY A C 1
ATOM 741 O O . GLY A 1 95 ? -15.447 -1.887 3.107 1.00 88.56 95 GLY A O 1
ATOM 742 N N . THR A 1 96 ? -16.198 -1.838 5.224 1.00 91.06 96 THR A N 1
ATOM 743 C CA . THR A 1 96 ? -16.528 -3.267 5.301 1.00 91.06 96 THR A CA 1
ATOM 744 C C . THR A 1 96 ? -17.564 -3.658 4.250 1.00 91.06 96 THR A C 1
ATOM 746 O O . THR A 1 96 ? -17.347 -4.618 3.514 1.00 91.06 96 THR A O 1
ATOM 749 N N . LYS A 1 97 ? -18.645 -2.878 4.089 1.00 92.19 97 LYS A N 1
AT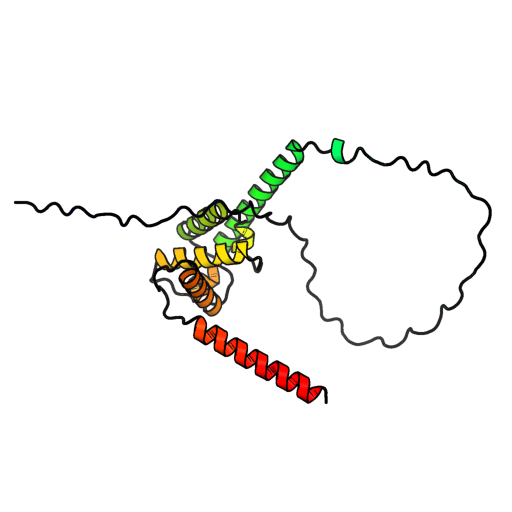OM 750 C CA . LYS A 1 97 ? -19.650 -3.119 3.035 1.00 92.19 97 LYS A CA 1
ATOM 751 C C . LYS A 1 97 ? -19.028 -3.136 1.635 1.00 92.19 97 LYS A C 1
ATOM 753 O O . LYS A 1 97 ? -19.385 -3.982 0.819 1.00 92.19 97 LYS A O 1
ATOM 758 N N . LYS A 1 98 ? -18.072 -2.242 1.360 1.00 92.25 98 LYS A N 1
ATOM 759 C CA . LYS A 1 98 ? -17.359 -2.175 0.073 1.00 92.25 98 LYS A CA 1
ATOM 760 C C . LYS A 1 98 ? -16.506 -3.423 -0.176 1.00 92.25 98 LYS A C 1
ATOM 762 O O . LYS A 1 98 ? -16.495 -3.927 -1.296 1.00 92.25 98 LYS A O 1
ATOM 767 N N . CYS A 1 99 ? -15.828 -3.941 0.848 1.00 91.75 99 CYS A N 1
ATOM 768 C CA . CYS A 1 99 ? -15.070 -5.192 0.749 1.00 91.75 99 CYS A CA 1
ATOM 769 C C . CYS A 1 99 ? -15.988 -6.394 0.481 1.00 91.75 99 CYS A C 1
ATOM 771 O O . CYS A 1 99 ? -15.715 -7.177 -0.429 1.00 91.75 99 CYS A O 1
ATOM 773 N N . VAL A 1 100 ? -17.109 -6.489 1.205 1.00 94.06 100 VAL A N 1
ATOM 774 C CA . VAL A 1 100 ? -18.117 -7.545 1.009 1.00 94.06 100 VAL A CA 1
ATOM 775 C C . VAL A 1 100 ? -18.690 -7.497 -0.408 1.00 94.06 100 VAL A C 1
ATOM 777 O O . VAL A 1 100 ? -18.731 -8.518 -1.089 1.00 94.06 100 VAL A O 1
ATOM 780 N N . HIS A 1 101 ? -19.051 -6.309 -0.902 1.00 93.81 101 HIS A N 1
ATOM 781 C CA . HIS A 1 101 ? -19.597 -6.135 -2.252 1.00 93.81 101 HIS A CA 1
ATOM 782 C C . HIS A 1 101 ? -18.635 -6.598 -3.361 1.00 93.81 101 HIS A C 1
ATOM 784 O O . HIS A 1 101 ? -19.072 -7.056 -4.411 1.00 93.81 101 HIS A O 1
ATOM 790 N N . ARG A 1 102 ? -17.318 -6.536 -3.128 1.00 93.19 102 ARG A N 1
ATOM 791 C CA . ARG A 1 102 ? -16.293 -7.024 -4.069 1.00 93.19 102 ARG A CA 1
ATOM 792 C C . ARG A 1 102 ? -16.024 -8.531 -3.971 1.00 93.19 102 ARG A C 1
ATOM 794 O O . ARG A 1 102 ? -15.097 -9.022 -4.615 1.00 93.19 102 ARG A O 1
ATOM 801 N N . GLY A 1 103 ? -16.785 -9.258 -3.154 1.00 94.75 103 GLY A N 1
ATOM 802 C CA . GLY A 1 103 ? -16.601 -10.693 -2.937 1.00 94.75 103 GLY A CA 1
ATOM 803 C C . GLY A 1 103 ? -15.344 -11.030 -2.134 1.00 94.75 103 GLY A C 1
ATOM 804 O O . GLY A 1 103 ? -14.754 -12.092 -2.338 1.00 94.75 103 GLY A O 1
ATOM 805 N N . MET A 1 104 ? -14.890 -10.120 -1.264 1.00 96.25 104 MET A N 1
ATOM 806 C CA . MET A 1 104 ? -13.798 -10.408 -0.335 1.00 96.25 104 MET A CA 1
ATOM 807 C C . MET A 1 104 ? -14.315 -11.343 0.775 1.00 96.25 104 MET A C 1
ATOM 809 O O . MET A 1 104 ? -15.324 -11.022 1.406 1.00 96.25 104 MET A O 1
ATOM 813 N N . PRO A 1 105 ? -13.665 -12.493 1.031 1.00 96.94 105 PRO A N 1
ATOM 814 C CA . PRO A 1 105 ? -14.097 -13.418 2.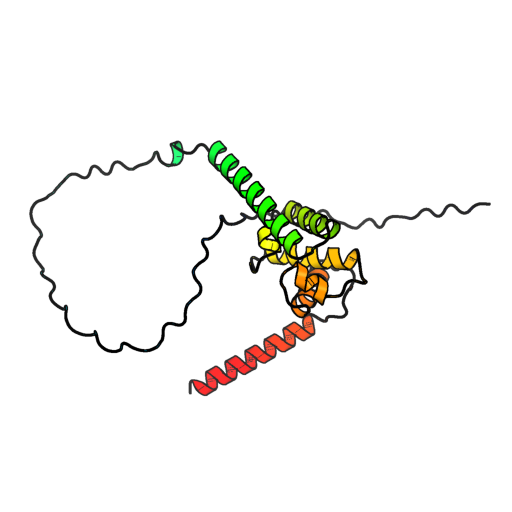074 1.00 96.94 105 PRO A CA 1
ATOM 815 C C . PRO A 1 105 ? -13.849 -12.840 3.472 1.00 96.94 105 PRO A C 1
ATOM 817 O O . PRO A 1 105 ? -12.922 -12.051 3.661 1.00 96.94 105 PRO A O 1
ATOM 820 N N . GLN A 1 106 ? -14.629 -13.288 4.463 1.00 95.94 106 GLN A N 1
ATOM 821 C CA . GLN A 1 106 ? -14.603 -12.729 5.821 1.00 95.94 106 GLN A CA 1
ATOM 822 C C . GLN A 1 106 ? -13.198 -12.721 6.442 1.00 95.94 106 GLN A C 1
ATOM 824 O O . GLN A 1 106 ? -12.738 -11.679 6.886 1.00 95.94 106 GLN A O 1
ATOM 829 N N . TRP A 1 107 ? -12.454 -13.826 6.341 1.00 97.19 107 TRP A N 1
ATOM 830 C CA . TRP A 1 107 ? -11.092 -13.912 6.883 1.00 97.19 107 TRP A CA 1
ATOM 831 C C . TRP A 1 107 ? -10.123 -12.864 6.306 1.00 97.19 107 TRP A C 1
ATOM 833 O O . TRP A 1 107 ? -9.165 -12.479 6.972 1.00 97.19 107 TRP A O 1
ATOM 843 N N . ALA A 1 108 ? -10.328 -12.418 5.060 1.00 97.00 108 ALA A N 1
ATOM 844 C CA . ALA A 1 108 ? -9.498 -11.389 4.436 1.00 97.00 108 ALA A CA 1
ATOM 845 C C . ALA A 1 108 ? -9.927 -9.987 4.886 1.00 97.00 108 ALA A C 1
ATOM 847 O O . ALA A 1 108 ? -9.080 -9.109 5.044 1.00 97.00 108 ALA A O 1
ATOM 848 N N . ILE A 1 109 ? -11.225 -9.790 5.137 1.00 96.56 109 ILE A N 1
ATOM 849 C CA . ILE A 1 109 ? -11.756 -8.566 5.746 1.00 96.56 109 ILE A CA 1
ATOM 850 C C . ILE A 1 109 ? -11.184 -8.399 7.154 1.00 96.56 109 ILE A C 1
ATOM 852 O O . ILE A 1 109 ? -10.727 -7.306 7.483 1.00 96.56 109 ILE A O 1
ATOM 856 N N . ASP A 1 110 ? -11.138 -9.477 7.938 1.00 96.62 110 ASP A N 1
ATOM 857 C CA . ASP A 1 110 ? -10.607 -9.463 9.303 1.00 96.62 110 ASP A CA 1
ATOM 858 C C . ASP A 1 110 ? -9.126 -9.031 9.317 1.00 96.62 110 ASP A C 1
ATOM 860 O O . ASP A 1 110 ? -8.744 -8.155 10.089 1.00 96.62 110 ASP A O 1
ATOM 864 N N . ILE A 1 111 ? -8.312 -9.542 8.380 1.00 97.19 111 ILE A N 1
ATOM 865 C CA . ILE A 1 111 ? -6.909 -9.118 8.192 1.00 97.19 111 ILE A CA 1
ATOM 866 C C . ILE A 1 111 ? -6.814 -7.620 7.875 1.00 97.19 111 ILE A C 1
ATOM 868 O O . ILE A 1 111 ? -5.985 -6.900 8.434 1.00 97.19 111 ILE A O 1
ATOM 872 N N . VAL A 1 112 ? -7.648 -7.127 6.953 1.00 96.31 112 VAL A N 1
ATOM 873 C CA . VAL A 1 112 ? -7.653 -5.704 6.583 1.00 96.31 112 VAL A CA 1
ATOM 874 C C . VAL A 1 112 ? -8.056 -4.840 7.776 1.00 96.31 112 VAL A C 1
ATOM 876 O O . VAL A 1 112 ? -7.477 -3.770 7.970 1.00 96.31 112 VAL A O 1
ATOM 879 N N . GLN A 1 113 ? -9.029 -5.289 8.569 1.00 95.06 113 GLN A N 1
ATOM 880 C CA . GLN A 1 113 ? -9.485 -4.587 9.761 1.00 95.06 113 GLN A CA 1
ATOM 881 C C . GLN A 1 113 ? -8.384 -4.508 10.823 1.00 95.06 113 GLN A C 1
ATOM 883 O O . GLN A 1 113 ? -8.113 -3.414 11.316 1.00 95.06 113 GLN A O 1
ATOM 888 N N . GLU A 1 114 ? -7.706 -5.617 11.111 1.00 96.19 114 GLU A N 1
ATOM 889 C CA . GLU A 1 114 ? -6.593 -5.666 12.063 1.00 96.19 114 GLU A CA 1
ATOM 890 C C . GLU A 1 114 ? -5.476 -4.682 11.673 1.00 96.19 114 GLU A C 1
ATOM 892 O O . GLU A 1 114 ? -5.020 -3.867 12.480 1.00 96.19 114 GLU A O 1
ATOM 897 N N . ILE A 1 115 ? -5.077 -4.681 10.397 1.00 96.00 115 ILE A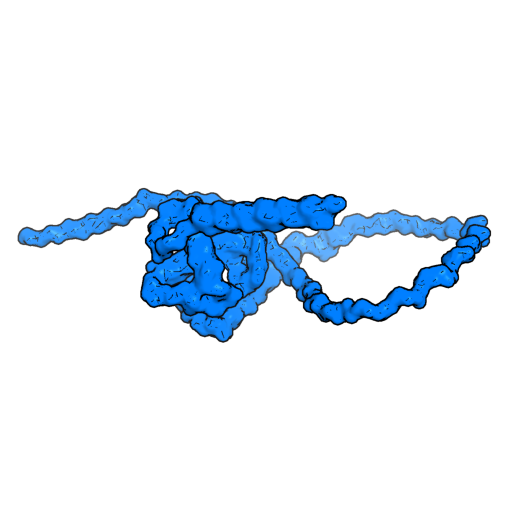 N 1
ATOM 898 C CA . ILE A 1 115 ? -4.040 -3.772 9.889 1.00 96.00 115 ILE A CA 1
ATOM 899 C C . ILE A 1 115 ? -4.503 -2.313 9.943 1.00 96.00 115 ILE A C 1
ATOM 901 O O . ILE A 1 115 ? -3.721 -1.423 10.293 1.00 96.00 115 ILE A O 1
ATOM 905 N N . ALA A 1 116 ? -5.766 -2.052 9.600 1.00 93.69 116 ALA A N 1
ATOM 906 C CA . ALA A 1 116 ? -6.344 -0.716 9.661 1.00 93.69 116 ALA A CA 1
ATOM 907 C C . ALA A 1 116 ? -6.316 -0.165 11.093 1.00 93.69 116 ALA A C 1
ATOM 909 O O . ALA A 1 116 ? -5.936 0.987 11.306 1.00 93.69 116 ALA A O 1
ATOM 910 N N . GLU A 1 117 ? -6.663 -0.993 12.078 1.00 92.12 117 GLU A N 1
ATOM 911 C CA . GLU A 1 117 ? -6.633 -0.632 13.493 1.00 92.12 117 GLU A CA 1
ATOM 912 C C . GLU A 1 117 ? -5.205 -0.378 13.983 1.00 92.12 117 GLU A C 1
ATOM 914 O O . GLU A 1 117 ? -4.955 0.662 14.596 1.00 92.12 117 GLU A O 1
ATOM 919 N N . ARG A 1 118 ? -4.254 -1.249 13.628 1.00 93.31 118 ARG A N 1
ATOM 920 C CA . ARG A 1 118 ? -2.847 -1.119 14.032 1.00 93.31 118 ARG A CA 1
ATOM 921 C C . ARG A 1 118 ? -2.165 0.126 13.462 1.00 93.31 118 ARG A C 1
ATOM 923 O O . ARG A 1 118 ? -1.418 0.795 14.171 1.00 93.31 118 ARG A O 1
ATOM 930 N N . LEU A 1 119 ? -2.408 0.452 12.192 1.00 90.69 119 LEU A N 1
ATOM 931 C CA . LEU A 1 119 ? -1.793 1.608 11.519 1.00 90.69 119 LEU A CA 1
ATOM 932 C C . LEU A 1 119 ? -2.617 2.898 11.647 1.00 90.69 119 LEU A C 1
ATOM 934 O O . LEU A 1 119 ? -2.197 3.949 11.160 1.00 90.69 119 LEU A O 1
ATOM 938 N N . GLY A 1 120 ? -3.795 2.839 12.274 1.00 89.94 120 GLY A N 1
ATOM 939 C CA . GLY A 1 120 ? -4.716 3.972 12.363 1.00 89.94 120 GLY A CA 1
ATOM 940 C C . GLY A 1 120 ? -5.286 4.407 11.007 1.00 89.94 120 GLY A C 1
ATOM 941 O O . GLY A 1 120 ? -5.638 5.574 10.837 1.00 89.94 120 GLY A O 1
ATOM 942 N N . ALA A 1 121 ? -5.359 3.493 10.038 1.00 91.31 121 ALA A N 1
ATOM 943 C CA . ALA A 1 121 ? -5.951 3.727 8.727 1.00 91.31 121 ALA A CA 1
ATOM 944 C C . ALA A 1 121 ? -7.457 3.416 8.734 1.00 91.31 121 ALA A C 1
ATOM 946 O O . ALA A 1 121 ? -7.952 2.634 9.543 1.00 91.31 121 ALA A O 1
ATOM 947 N N . CYS A 1 122 ? -8.204 3.996 7.796 1.00 91.56 122 CYS A N 1
ATOM 948 C CA . CYS A 1 122 ? -9.609 3.655 7.591 1.00 91.56 122 CYS A CA 1
ATOM 949 C C . CYS A 1 122 ? -9.739 2.536 6.542 1.00 91.56 122 CYS A C 1
ATOM 951 O O . CYS A 1 122 ? -9.125 2.604 5.477 1.00 91.56 122 CYS A O 1
ATOM 953 N N . ILE A 1 123 ? -10.570 1.519 6.814 1.00 93.94 123 ILE A N 1
ATOM 954 C CA . ILE A 1 123 ? -10.811 0.381 5.898 1.00 93.94 123 ILE A CA 1
ATOM 955 C C . ILE A 1 123 ? -11.308 0.877 4.532 1.00 93.94 123 ILE A C 1
ATOM 957 O O . ILE A 1 123 ? -10.878 0.381 3.490 1.00 93.94 123 ILE A O 1
ATOM 961 N N . SER A 1 124 ? -12.165 1.904 4.536 1.00 90.94 124 SER A N 1
ATOM 962 C CA . SER A 1 124 ? -12.648 2.569 3.325 1.00 90.94 124 SER A CA 1
ATOM 963 C C . SER A 1 124 ? -11.500 3.048 2.435 1.00 90.94 124 SER A C 1
ATOM 965 O O . SER A 1 124 ? -11.519 2.768 1.241 1.00 90.94 124 SER A O 1
ATOM 967 N N . ASP A 1 125 ? -10.477 3.689 3.011 1.00 91.88 125 ASP A N 1
ATOM 968 C CA . ASP A 1 125 ? -9.318 4.219 2.283 1.00 91.88 125 ASP A CA 1
ATOM 969 C C . ASP A 1 125 ? -8.405 3.111 1.748 1.00 91.88 125 ASP A C 1
ATOM 971 O O . ASP A 1 125 ? -7.859 3.225 0.644 1.00 91.88 125 ASP A O 1
ATOM 975 N N . ILE A 1 126 ? -8.247 2.020 2.505 1.00 93.56 126 ILE A N 1
ATOM 976 C CA . ILE A 1 126 ? -7.477 0.848 2.067 1.00 93.56 126 ILE A CA 1
ATOM 977 C C . ILE A 1 126 ? -8.125 0.237 0.818 1.00 93.56 126 ILE A C 1
ATOM 979 O O . ILE A 1 126 ? -7.422 -0.063 -0.151 1.00 93.56 126 ILE A O 1
ATOM 983 N N . ALA A 1 127 ? -9.456 0.128 0.802 1.00 90.38 127 ALA A N 1
ATOM 984 C CA . ALA A 1 127 ? -10.225 -0.366 -0.338 1.00 90.38 127 ALA A CA 1
ATOM 985 C C . ALA A 1 127 ? -10.355 0.650 -1.497 1.00 90.38 127 ALA A C 1
ATOM 987 O O . ALA A 1 127 ? -10.809 0.279 -2.586 1.00 90.38 127 ALA A O 1
ATOM 988 N N . ASP A 1 128 ? -9.990 1.920 -1.294 1.00 89.69 128 ASP A N 1
ATOM 989 C CA . ASP A 1 128 ? -10.104 2.984 -2.297 1.00 89.69 128 ASP A CA 1
ATOM 990 C C . ASP A 1 128 ? -8.816 3.248 -3.099 1.00 89.69 128 ASP A C 1
ATOM 992 O O . ASP A 1 128 ? -7.746 2.655 -2.913 1.00 89.69 128 ASP A O 1
ATOM 996 N N . SER A 1 129 ? -8.939 4.201 -4.020 1.00 89.38 129 SER A N 1
ATOM 997 C CA . SER A 1 129 ? -7.911 4.763 -4.875 1.00 89.38 129 SER A CA 1
ATOM 998 C C . SER A 1 129 ? -6.871 5.603 -4.113 1.00 89.38 129 SER A C 1
ATOM 1000 O O . SER A 1 129 ? -5.767 5.769 -4.639 1.00 89.38 129 SER A O 1
ATOM 1002 N N . THR A 1 130 ? -7.155 6.042 -2.878 1.00 91.69 130 THR A N 1
ATOM 1003 C CA . THR A 1 130 ? -6.326 6.932 -2.040 1.00 91.69 130 THR A CA 1
ATOM 1004 C C . THR A 1 130 ? -4.865 6.477 -1.923 1.00 91.69 130 THR A C 1
ATOM 1006 O O . THR A 1 130 ? -4.570 5.340 -1.544 1.00 91.69 130 THR A O 1
ATOM 1009 N N . ARG A 1 131 ? -3.923 7.384 -2.222 1.00 91.25 131 ARG A N 1
ATOM 1010 C CA . ARG A 1 131 ? -2.469 7.109 -2.266 1.00 91.25 131 ARG A CA 1
ATOM 1011 C C . ARG A 1 131 ? -1.661 7.796 -1.156 1.00 91.25 131 ARG A C 1
ATOM 1013 O O . ARG A 1 131 ? -0.472 8.043 -1.323 1.00 91.25 131 ARG A O 1
ATOM 1020 N N . THR A 1 132 ? -2.284 8.120 -0.026 1.00 93.69 132 THR A N 1
ATOM 1021 C CA . THR A 1 132 ? -1.560 8.635 1.148 1.00 93.69 132 THR A CA 1
ATOM 1022 C C . THR A 1 132 ? -0.555 7.589 1.633 1.00 93.69 132 THR A C 1
ATOM 1024 O O . THR A 1 132 ? -0.917 6.419 1.710 1.00 93.69 132 THR A O 1
ATOM 1027 N N . SER A 1 133 ? 0.667 7.997 1.996 1.00 91.94 133 SER A N 1
ATOM 1028 C CA . SER A 1 133 ? 1.753 7.080 2.394 1.00 91.94 133 SER A CA 1
ATOM 1029 C C . SER A 1 133 ? 1.310 6.021 3.417 1.00 91.94 133 SER A C 1
ATOM 1031 O O . SER A 1 133 ? 1.473 4.828 3.180 1.00 91.94 133 SER A O 1
ATOM 1033 N N . LEU A 1 134 ? 0.621 6.445 4.484 1.00 92.56 134 LEU A N 1
ATOM 1034 C CA . LEU A 1 134 ? 0.090 5.552 5.522 1.00 92.56 134 LEU A CA 1
ATOM 1035 C C . LEU A 1 134 ? -0.907 4.519 4.970 1.00 92.56 134 LEU A C 1
ATOM 1037 O O . LEU A 1 134 ? -0.823 3.337 5.287 1.00 92.56 134 LEU A O 1
ATOM 1041 N N . VAL A 1 135 ? -1.824 4.947 4.099 1.00 94.81 135 VAL A N 1
ATOM 1042 C CA . VAL A 1 135 ? -2.821 4.063 3.472 1.00 94.81 135 VAL A CA 1
ATOM 1043 C C . VAL A 1 135 ? -2.152 3.097 2.492 1.00 94.81 135 VAL A C 1
ATOM 1045 O O . VAL A 1 135 ? -2.560 1.946 2.384 1.00 94.81 135 VAL A O 1
ATOM 1048 N N . VAL A 1 136 ? -1.125 3.549 1.770 1.00 95.62 136 VAL A N 1
ATOM 1049 C CA . VAL A 1 136 ? -0.350 2.696 0.862 1.00 95.62 136 VAL A CA 1
ATOM 1050 C C . VAL A 1 136 ? 0.401 1.628 1.650 1.00 95.62 136 VAL A C 1
ATOM 1052 O O . VAL A 1 136 ? 0.310 0.465 1.279 1.00 95.62 136 VAL A O 1
ATOM 1055 N N . ALA A 1 137 ? 1.055 1.987 2.757 1.00 95.38 137 ALA A N 1
ATOM 1056 C CA . ALA A 1 137 ? 1.716 1.023 3.635 1.00 95.38 137 ALA 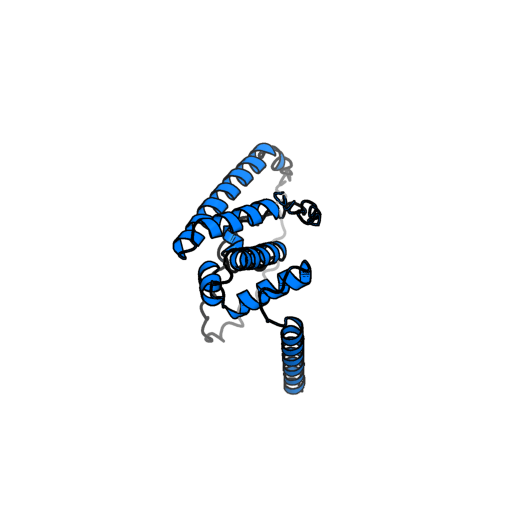A CA 1
ATOM 1057 C C . ALA A 1 137 ? 0.723 -0.021 4.175 1.00 95.38 137 ALA A C 1
ATOM 1059 O O . ALA A 1 137 ? 0.951 -1.217 4.010 1.00 95.38 137 ALA A O 1
ATOM 1060 N N . ALA A 1 138 ? -0.424 0.426 4.701 1.00 96.75 138 ALA A N 1
ATOM 1061 C CA . ALA A 1 138 ? -1.481 -0.461 5.189 1.00 96.75 138 ALA A CA 1
ATOM 1062 C C . ALA A 1 138 ? -2.024 -1.395 4.098 1.00 96.75 138 ALA A C 1
ATOM 1064 O O . ALA A 1 138 ? -2.237 -2.582 4.328 1.00 96.75 138 ALA A O 1
ATOM 1065 N N . ARG A 1 139 ? -2.224 -0.875 2.883 1.00 97.12 139 ARG A N 1
ATOM 1066 C CA . ARG A 1 139 ? -2.704 -1.670 1.749 1.00 97.12 139 ARG A CA 1
ATOM 1067 C C . ARG A 1 139 ? -1.673 -2.699 1.292 1.00 97.12 139 ARG A C 1
ATOM 1069 O O . ARG A 1 139 ? -2.050 -3.833 1.013 1.00 97.12 139 ARG A O 1
ATOM 1076 N N . ASN A 1 140 ? -0.404 -2.306 1.205 1.00 97.12 140 ASN A N 1
ATOM 1077 C CA . ASN A 1 140 ? 0.679 -3.198 0.801 1.00 97.12 140 ASN A CA 1
ATOM 1078 C C . ASN A 1 140 ? 0.816 -4.359 1.789 1.00 97.12 140 ASN A C 1
ATOM 1080 O O . ASN A 1 140 ? 0.883 -5.515 1.377 1.00 97.12 140 ASN A O 1
ATOM 1084 N N . GLU A 1 141 ? 0.759 -4.048 3.083 1.00 97.69 141 GLU A N 1
ATOM 1085 C CA . GLU A 1 141 ? 0.766 -5.053 4.137 1.00 97.69 141 GLU A CA 1
ATOM 1086 C C . GLU A 1 141 ? -0.456 -5.975 4.068 1.00 97.69 141 GLU A C 1
ATOM 1088 O O . GLU A 1 141 ? -0.311 -7.193 4.134 1.00 97.69 141 GLU A O 1
ATOM 1093 N N . ALA A 1 142 ? -1.657 -5.428 3.859 1.00 97.56 142 ALA A N 1
ATOM 1094 C CA . ALA A 1 142 ? -2.868 -6.237 3.749 1.00 97.56 142 ALA A CA 1
ATOM 1095 C C . ALA A 1 142 ? -2.803 -7.222 2.575 1.00 97.56 142 ALA A C 1
ATOM 1097 O O . ALA A 1 142 ? -3.144 -8.393 2.730 1.00 97.56 142 ALA A O 1
ATOM 1098 N N . MET A 1 143 ? -2.316 -6.780 1.413 1.00 97.69 143 MET A N 1
ATOM 1099 C CA . MET A 1 143 ? -2.118 -7.657 0.255 1.00 97.69 143 MET A CA 1
ATOM 1100 C C . MET A 1 143 ? -1.088 -8.757 0.536 1.00 97.69 143 MET A C 1
ATOM 1102 O O . MET A 1 143 ? -1.308 -9.902 0.137 1.00 97.69 143 MET A O 1
ATOM 1106 N N . TYR A 1 144 ? 0.001 -8.427 1.238 1.00 97.88 144 TYR A N 1
ATOM 1107 C CA . TYR A 1 144 ? 1.009 -9.399 1.655 1.00 97.88 144 TYR A CA 1
ATOM 1108 C C . TYR A 1 144 ? 0.411 -10.450 2.599 1.00 97.88 144 TYR A C 1
ATOM 1110 O O . TYR A 1 144 ? 0.470 -11.635 2.286 1.00 97.88 144 TYR A O 1
ATOM 1118 N N . ARG A 1 145 ? -0.254 -10.041 3.688 1.00 97.50 145 ARG A N 1
ATOM 1119 C CA . ARG A 1 145 ? -0.850 -10.958 4.682 1.00 97.50 145 ARG A CA 1
ATOM 1120 C C . ARG A 1 145 ? -1.922 -11.870 4.088 1.00 97.50 145 ARG A C 1
ATOM 1122 O O . ARG A 1 145 ? -2.005 -13.050 4.420 1.00 97.50 145 ARG A O 1
ATOM 1129 N N . VAL A 1 146 ? -2.727 -11.346 3.165 1.00 97.38 146 VAL A N 1
ATOM 1130 C CA . VAL A 1 146 ? -3.719 -12.146 2.432 1.00 97.38 146 VAL A CA 1
ATOM 1131 C C . VAL A 1 146 ? -3.040 -13.229 1.587 1.00 97.38 146 VAL A C 1
ATOM 1133 O O . VAL A 1 146 ? -3.505 -14.371 1.561 1.00 97.38 146 VAL A O 1
ATOM 1136 N N . LYS A 1 147 ? -1.934 -12.889 0.914 1.00 97.12 147 LYS A N 1
ATOM 1137 C CA . LYS A 1 147 ? -1.154 -13.831 0.103 1.00 97.12 147 LYS A CA 1
ATOM 1138 C C . LYS A 1 147 ? -0.382 -14.838 0.963 1.00 97.12 147 LYS A C 1
ATOM 1140 O O . LYS A 1 147 ? -0.333 -16.005 0.592 1.00 97.12 147 LYS A O 1
ATOM 1145 N N . GLU A 1 148 ? 0.157 -14.402 2.099 1.00 97.12 148 GLU A N 1
ATOM 1146 C CA . GLU A 1 148 ? 0.841 -15.228 3.104 1.00 97.12 148 GLU A CA 1
ATOM 1147 C C . GLU A 1 148 ? -0.095 -16.314 3.641 1.00 97.12 148 GLU A C 1
ATOM 1149 O O . GLU A 1 148 ? 0.241 -17.495 3.628 1.00 97.12 148 GLU A O 1
ATOM 1154 N N . ARG A 1 149 ? -1.321 -15.936 4.023 1.00 96.56 149 ARG A N 1
ATOM 1155 C CA . ARG A 1 149 ? -2.306 -16.878 4.568 1.00 96.56 149 ARG A CA 1
ATOM 1156 C C . ARG A 1 149 ? -2.800 -17.899 3.545 1.00 96.56 149 ARG A C 1
ATOM 1158 O O . ARG A 1 149 ? -3.096 -19.035 3.907 1.00 96.56 149 ARG A O 1
ATOM 1165 N N . LYS A 1 150 ? -2.941 -17.503 2.276 1.00 96.38 150 LYS A N 1
ATOM 1166 C CA . LYS A 1 150 ? -3.357 -18.410 1.199 1.00 96.38 150 LYS A CA 1
ATOM 1167 C C . LYS A 1 150 ? -2.508 -18.199 -0.062 1.00 96.38 150 LYS A C 1
ATOM 1169 O O . LYS A 1 150 ? -2.938 -17.495 -0.984 1.00 96.38 150 LYS A O 1
ATOM 1174 N N . PRO A 1 151 ? -1.351 -18.881 -0.161 1.00 95.12 151 PRO A N 1
ATOM 1175 C CA . PRO A 1 151 ? -0.440 -18.748 -1.299 1.00 95.12 151 PRO A CA 1
ATOM 1176 C C . PRO A 1 151 ? -1.058 -19.158 -2.641 1.00 95.12 151 PRO A C 1
ATOM 1178 O O . PRO A 1 151 ? -0.653 -18.643 -3.682 1.00 95.12 151 PRO A O 1
ATOM 1181 N N . SER A 1 152 ? -2.080 -20.021 -2.633 1.00 95.62 152 SER A N 1
ATOM 1182 C CA . SER A 1 152 ? -2.788 -20.471 -3.840 1.00 95.62 152 SER A CA 1
ATOM 1183 C C . SER A 1 152 ? -3.660 -19.400 -4.509 1.00 95.62 152 SER A C 1
ATOM 1185 O O . SER A 1 152 ? -4.089 -19.592 -5.644 1.00 95.62 152 SER A O 1
ATOM 1187 N N . LEU A 1 153 ? -3.922 -18.261 -3.855 1.00 95.81 153 LEU A N 1
ATOM 1188 C CA . LEU A 1 153 ? -4.700 -17.176 -4.459 1.00 95.81 153 LEU A CA 1
ATOM 1189 C C . LEU A 1 153 ? -3.939 -16.490 -5.592 1.00 95.81 153 LEU A C 1
ATOM 1191 O O . LEU A 1 153 ? -2.776 -16.110 -5.444 1.00 95.81 153 LEU A O 1
ATOM 1195 N N . SER A 1 154 ? -4.618 -16.243 -6.709 1.00 96.56 154 SER A N 1
ATOM 1196 C CA . SER A 1 154 ? -4.032 -15.469 -7.804 1.00 96.56 154 SER A CA 1
ATOM 1197 C C . SER A 1 154 ? -3.933 -13.981 -7.446 1.00 96.56 154 SER A C 1
ATOM 1199 O O . SER A 1 154 ? -4.825 -13.409 -6.813 1.00 96.56 154 SER A O 1
ATOM 1201 N N . SER A 1 155 ? -2.879 -13.312 -7.917 1.00 96.06 155 SER A N 1
ATOM 1202 C CA . SER A 1 155 ? -2.720 -11.858 -7.750 1.00 96.06 155 SER A CA 1
ATOM 1203 C C . SER A 1 155 ? -3.866 -11.071 -8.396 1.00 96.06 155 SER A C 1
ATOM 1205 O O . SER A 1 155 ? -4.213 -9.988 -7.932 1.00 96.06 155 SER A O 1
ATOM 1207 N N . THR A 1 156 ? -4.500 -11.631 -9.430 1.00 97.06 156 THR A N 1
ATOM 1208 C CA . THR A 1 156 ? -5.693 -11.066 -10.073 1.00 97.06 156 THR A CA 1
ATOM 1209 C C . THR A 1 156 ? -6.910 -11.097 -9.155 1.00 97.06 156 THR A C 1
ATOM 1211 O O . THR A 1 156 ? -7.629 -10.104 -9.079 1.00 97.06 156 THR A O 1
ATOM 1214 N N . GLN A 1 157 ? -7.142 -12.192 -8.422 1.00 96.81 157 GLN A N 1
ATOM 1215 C CA . GLN A 1 157 ? -8.232 -12.264 -7.438 1.00 96.81 157 GLN A CA 1
ATOM 1216 C C . GLN A 1 157 ? -8.023 -11.267 -6.298 1.00 96.81 157 GLN A C 1
ATOM 1218 O O . GLN A 1 157 ? -8.940 -10.518 -5.971 1.00 96.81 157 GLN A O 1
ATOM 1223 N N . ILE A 1 158 ? -6.801 -11.193 -5.761 1.00 96.88 158 ILE A N 1
ATOM 1224 C CA . ILE A 1 158 ? -6.452 -10.201 -4.737 1.00 96.88 158 ILE A CA 1
ATOM 1225 C C . ILE A 1 158 ? -6.686 -8.786 -5.289 1.00 96.88 158 ILE A C 1
ATOM 1227 O O . ILE A 1 158 ? -7.324 -7.959 -4.641 1.00 96.88 158 ILE A O 1
ATOM 1231 N N . GLY A 1 159 ? -6.261 -8.521 -6.526 1.00 96.38 159 GLY A N 1
ATOM 1232 C CA . GLY A 1 159 ? -6.491 -7.249 -7.209 1.00 96.38 159 GLY A CA 1
ATOM 1233 C C . GLY A 1 159 ? -7.968 -6.870 -7.295 1.00 96.38 159 GLY A C 1
ATOM 1234 O O . GLY A 1 159 ? -8.325 -5.746 -6.947 1.00 96.38 159 GLY A O 1
ATOM 1235 N N . LYS A 1 160 ? -8.849 -7.815 -7.650 1.00 96.00 160 LYS A N 1
ATOM 1236 C CA . LYS A 1 160 ? -10.307 -7.594 -7.687 1.00 96.00 160 LYS A CA 1
ATOM 1237 C C . LYS A 1 160 ? -10.856 -7.141 -6.331 1.00 96.00 160 LYS A C 1
ATOM 1239 O O . LYS A 1 160 ? -11.609 -6.171 -6.280 1.00 96.00 160 LYS A O 1
ATOM 1244 N N . TRP A 1 161 ? -10.426 -7.762 -5.233 1.00 95.69 161 TRP A N 1
ATOM 1245 C CA . TRP A 1 161 ? -10.868 -7.378 -3.888 1.00 95.69 161 TRP A CA 1
ATOM 1246 C C . TRP A 1 161 ? -10.445 -5.952 -3.505 1.00 95.69 161 TRP A C 1
ATOM 1248 O O . TRP A 1 161 ? -11.231 -5.179 -2.950 1.00 95.69 161 TRP A O 1
ATOM 1258 N N . PHE A 1 162 ? -9.222 -5.555 -3.858 1.00 95.44 162 PHE A N 1
ATOM 1259 C CA . PHE A 1 162 ? -8.708 -4.211 -3.574 1.00 95.44 162 PHE A CA 1
ATOM 1260 C C . PHE A 1 162 ? -9.040 -3.171 -4.660 1.00 95.44 162 PHE A C 1
ATOM 1262 O O . PHE A 1 162 ? -8.744 -1.991 -4.473 1.00 95.44 162 PHE A O 1
ATOM 1269 N N . GLY A 1 163 ? -9.678 -3.569 -5.767 1.00 94.12 163 GLY A N 1
ATOM 1270 C CA . GLY A 1 163 ? -9.957 -2.696 -6.912 1.00 94.12 163 GLY A CA 1
ATOM 1271 C C . GLY A 1 163 ? -8.682 -2.216 -7.614 1.00 94.12 163 GLY A C 1
ATOM 1272 O O . GLY A 1 163 ? -8.564 -1.035 -7.936 1.00 94.12 163 GLY A O 1
ATOM 1273 N N . ARG A 1 164 ? -7.691 -3.102 -7.768 1.00 95.12 164 ARG A N 1
ATOM 1274 C CA . ARG A 1 164 ? -6.364 -2.813 -8.329 1.00 95.12 164 ARG A CA 1
ATOM 1275 C C . ARG A 1 164 ? -5.956 -3.843 -9.372 1.00 95.12 164 ARG A C 1
ATOM 1277 O O . ARG A 1 164 ? -6.346 -5.006 -9.301 1.00 95.12 164 ARG A O 1
ATOM 1284 N N . ASP A 1 165 ? -5.083 -3.421 -10.277 1.00 95.88 165 ASP A N 1
ATOM 1285 C CA . ASP A 1 165 ? -4.457 -4.321 -11.236 1.00 95.88 165 ASP A CA 1
ATOM 1286 C C . ASP A 1 165 ? -3.544 -5.327 -10.535 1.00 95.88 165 ASP A C 1
ATOM 1288 O O . ASP A 1 165 ? -2.844 -5.004 -9.571 1.00 95.88 165 ASP A O 1
ATOM 1292 N N . HIS A 1 166 ? -3.498 -6.546 -11.063 1.00 95.25 166 HIS A N 1
ATOM 1293 C CA . HIS A 1 166 ? -2.656 -7.620 -10.540 1.00 95.25 166 HIS A CA 1
ATOM 1294 C C . HIS A 1 166 ? -1.163 -7.235 -10.497 1.00 95.25 166 HIS A C 1
ATOM 1296 O O . HIS A 1 166 ? -0.460 -7.632 -9.572 1.00 95.25 166 HIS A O 1
ATOM 1302 N N . THR A 1 167 ? -0.678 -6.409 -11.432 1.00 94.75 167 THR A N 1
ATOM 1303 C CA . THR A 1 167 ? 0.696 -5.871 -11.423 1.00 94.75 167 THR A CA 1
ATOM 1304 C C . THR A 1 167 ? 0.939 -4.919 -10.252 1.00 94.75 167 THR A C 1
ATOM 1306 O O . THR A 1 167 ? 2.009 -4.947 -9.645 1.00 94.75 167 THR A O 1
ATOM 1309 N N . SER A 1 168 ? -0.066 -4.119 -9.882 1.00 94.62 168 SER A N 1
ATOM 1310 C CA . SER A 1 168 ? -0.011 -3.260 -8.695 1.00 94.62 168 SER A CA 1
ATOM 1311 C C . SER A 1 168 ? 0.021 -4.089 -7.414 1.00 94.62 168 SER A C 1
ATOM 1313 O O . SER A 1 168 ? 0.720 -3.717 -6.478 1.00 94.62 168 SER A O 1
ATOM 1315 N N . VAL A 1 169 ? -0.682 -5.226 -7.381 1.00 96.75 169 VAL A N 1
ATOM 1316 C CA . VAL A 1 169 ? -0.621 -6.178 -6.259 1.00 96.75 169 VAL A CA 1
ATOM 1317 C C . VAL A 1 169 ? 0.777 -6.783 -6.133 1.00 96.75 169 VAL A C 1
ATOM 1319 O O . VAL A 1 169 ? 1.335 -6.790 -5.041 1.00 96.75 169 VAL A O 1
ATOM 1322 N N . LEU A 1 170 ? 1.381 -7.233 -7.240 1.00 96.19 170 LEU A N 1
ATOM 1323 C CA . LEU A 1 170 ? 2.756 -7.753 -7.233 1.00 96.19 170 LEU A CA 1
ATOM 1324 C C . LEU A 1 170 ? 3.752 -6.709 -6.717 1.00 96.19 170 LEU A C 1
ATOM 1326 O O . LEU A 1 170 ? 4.581 -7.014 -5.862 1.00 96.19 170 LEU A O 1
ATOM 1330 N N . PHE A 1 171 ? 3.631 -5.467 -7.193 1.00 95.31 171 PHE A N 1
ATOM 1331 C CA . PHE A 1 171 ? 4.456 -4.359 -6.721 1.00 95.31 171 PHE A CA 1
ATOM 1332 C C . PHE A 1 171 ? 4.235 -4.064 -5.232 1.00 95.31 171 PHE A C 1
ATOM 1334 O O . PHE A 1 171 ? 5.198 -3.810 -4.517 1.00 95.31 171 PHE A O 1
ATOM 1341 N N . ALA A 1 172 ? 2.989 -4.099 -4.756 1.00 96.19 172 ALA A N 1
ATOM 1342 C CA . ALA A 1 172 ? 2.647 -3.847 -3.360 1.00 96.19 172 ALA A CA 1
ATOM 1343 C C . ALA A 1 172 ? 3.256 -4.896 -2.417 1.00 96.19 172 ALA A C 1
ATOM 1345 O O . ALA A 1 172 ? 3.868 -4.526 -1.416 1.00 96.19 172 ALA A O 1
ATOM 1346 N N . ILE A 1 173 ? 3.152 -6.180 -2.774 1.00 96.88 173 ILE A N 1
ATOM 1347 C CA . ILE A 1 173 ? 3.741 -7.294 -2.017 1.00 96.88 173 ILE A CA 1
ATOM 1348 C C . ILE A 1 173 ? 5.271 -7.162 -1.995 1.00 96.88 173 ILE A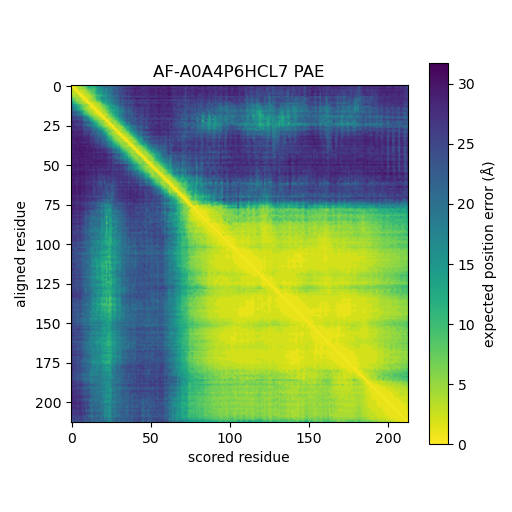 C 1
ATOM 1350 O O . ILE A 1 173 ? 5.863 -7.173 -0.919 1.00 96.88 173 ILE A O 1
ATOM 1354 N N . ALA A 1 174 ? 5.901 -6.937 -3.153 1.00 95.75 174 ALA A N 1
ATOM 1355 C CA . ALA A 1 174 ? 7.351 -6.749 -3.245 1.00 95.75 174 ALA A CA 1
ATOM 1356 C C . ALA A 1 174 ? 7.842 -5.513 -2.475 1.00 95.75 174 ALA A C 1
ATOM 1358 O O . ALA A 1 174 ? 8.889 -5.540 -1.835 1.00 95.75 174 ALA A O 1
ATOM 1359 N N . SER A 1 175 ? 7.072 -4.423 -2.501 1.00 95.12 175 SER A N 1
ATOM 1360 C CA . SER A 1 175 ? 7.395 -3.206 -1.756 1.00 95.12 175 SER A CA 1
ATOM 1361 C C . SER A 1 175 ? 7.301 -3.410 -0.248 1.00 95.12 175 SER A C 1
ATOM 1363 O O . SER A 1 175 ? 8.062 -2.780 0.479 1.00 95.12 175 SER A O 1
ATOM 1365 N N . TYR A 1 176 ? 6.363 -4.233 0.227 1.00 95.94 176 TYR A N 1
ATOM 1366 C CA . TYR A 1 176 ? 6.272 -4.582 1.643 1.00 95.94 176 TYR A CA 1
ATOM 1367 C C . TYR A 1 176 ? 7.442 -5.479 2.066 1.00 95.94 176 TYR A C 1
ATOM 1369 O O . TYR A 1 176 ? 8.076 -5.221 3.083 1.00 95.94 176 TYR A O 1
ATOM 1377 N N . GLN A 1 177 ? 7.791 -6.468 1.240 1.00 95.19 177 GLN A N 1
ATOM 1378 C CA . GLN A 1 177 ? 8.935 -7.356 1.471 1.00 95.19 177 GLN A CA 1
ATOM 1379 C C . GLN A 1 177 ? 10.247 -6.590 1.590 1.00 95.19 177 GLN A C 1
ATOM 1381 O O . GLN A 1 177 ? 11.000 -6.819 2.525 1.00 95.19 177 GLN A O 1
ATOM 1386 N N . GLU A 1 178 ? 10.498 -5.639 0.692 1.00 93.50 178 GLU A N 1
ATOM 1387 C CA . GLU A 1 178 ? 11.691 -4.792 0.760 1.00 93.50 178 GLU A CA 1
ATOM 1388 C C . GLU A 1 178 ? 11.708 -3.914 2.021 1.00 93.50 178 GLU A C 1
ATOM 1390 O O . GLU A 1 178 ? 12.760 -3.717 2.620 1.00 93.50 178 GLU A O 1
ATOM 1395 N N . ALA A 1 179 ? 10.550 -3.392 2.436 1.00 92.50 179 ALA A N 1
ATOM 1396 C CA . ALA A 1 179 ? 10.453 -2.508 3.595 1.00 92.50 179 ALA A CA 1
ATOM 1397 C C . ALA A 1 179 ? 10.613 -3.244 4.936 1.00 92.50 179 ALA A C 1
ATOM 1399 O O . ALA A 1 179 ? 11.147 -2.670 5.881 1.00 92.50 179 ALA A O 1
ATOM 1400 N N . THR A 1 180 ? 10.123 -4.482 5.036 1.00 94.19 180 THR A N 1
ATOM 1401 C CA . THR A 1 180 ? 10.108 -5.260 6.287 1.00 94.19 180 THR A CA 1
ATOM 1402 C C . THR A 1 180 ? 11.183 -6.351 6.331 1.00 94.19 180 THR A C 1
ATOM 1404 O O . THR A 1 180 ? 11.524 -6.815 7.412 1.00 94.19 180 THR A O 1
ATOM 1407 N N . GLY A 1 181 ? 11.732 -6.760 5.185 1.00 93.19 181 GLY A N 1
ATOM 1408 C CA . GLY A 1 181 ? 12.608 -7.931 5.076 1.00 93.19 181 GLY A CA 1
ATOM 1409 C C . GLY A 1 181 ? 11.859 -9.264 5.184 1.00 93.19 181 GLY A C 1
ATOM 1410 O O . GLY A 1 181 ? 12.452 -10.265 5.566 1.00 93.19 181 GLY A O 1
ATOM 1411 N N . ALA A 1 182 ? 10.552 -9.271 4.901 1.00 93.12 182 ALA A N 1
ATOM 1412 C CA . ALA A 1 182 ? 9.705 -10.459 4.993 1.00 93.12 182 ALA A CA 1
ATOM 1413 C C . ALA A 1 182 ? 9.941 -11.445 3.833 1.00 93.12 182 ALA A C 1
ATOM 1415 O O . ALA A 1 182 ? 10.520 -11.083 2.803 1.00 93.12 182 ALA A O 1
ATOM 1416 N N . ASP A 1 183 ? 9.429 -12.670 3.975 1.00 93.00 183 ASP A N 1
ATOM 1417 C CA . ASP A 1 183 ? 9.661 -13.746 3.012 1.00 93.00 183 ASP A CA 1
ATOM 1418 C C . ASP A 1 183 ? 9.176 -13.393 1.590 1.00 93.00 183 ASP A C 1
ATOM 1420 O O . ASP A 1 183 ? 8.075 -12.850 1.397 1.00 93.00 183 ASP A O 1
ATOM 1424 N N . PRO A 1 184 ? 9.964 -13.725 0.549 1.00 92.44 184 PRO A N 1
ATOM 1425 C CA . PRO A 1 184 ? 9.615 -13.443 -0.836 1.00 92.44 184 PRO A CA 1
ATOM 1426 C C . PRO A 1 184 ? 8.524 -14.399 -1.355 1.00 92.44 184 PRO A C 1
ATOM 1428 O O . PRO A 1 184 ? 8.788 -15.403 -2.004 1.00 92.44 184 PRO A O 1
ATOM 1431 N N . LEU A 1 185 ? 7.259 -14.048 -1.125 1.00 91.69 185 LEU A N 1
ATOM 1432 C CA . LEU A 1 185 ? 6.060 -14.715 -1.656 1.00 91.69 185 LEU A CA 1
ATOM 1433 C C . LEU A 1 185 ? 5.863 -14.566 -3.175 1.00 91.69 185 LEU A C 1
ATOM 1435 O O . LEU A 1 185 ? 5.074 -15.299 -3.772 1.00 91.69 185 LEU A O 1
ATOM 1439 N N . VAL A 1 186 ? 6.493 -13.569 -3.801 1.00 90.25 186 VAL A N 1
ATOM 1440 C CA . VAL A 1 186 ? 6.364 -13.291 -5.237 1.00 90.25 186 VAL A CA 1
ATOM 1441 C C . VAL A 1 186 ? 7.746 -13.079 -5.838 1.00 90.25 186 VAL A C 1
ATOM 1443 O O . VAL A 1 186 ? 8.553 -12.333 -5.297 1.00 90.25 186 VAL A O 1
ATOM 1446 N N . GLY A 1 187 ? 8.004 -13.666 -7.008 1.00 89.06 187 GLY A N 1
ATOM 1447 C CA . GLY A 1 187 ? 9.253 -13.464 -7.758 1.00 89.06 187 GLY A CA 1
ATOM 1448 C C . GLY A 1 187 ? 9.368 -12.090 -8.436 1.00 89.06 187 GLY A C 1
ATOM 1449 O O . GLY A 1 187 ? 10.064 -11.950 -9.439 1.00 89.06 187 GLY A O 1
ATOM 1450 N N . TYR A 1 188 ? 8.636 -11.077 -7.962 1.00 90.62 188 TYR A N 1
ATOM 1451 C CA . TYR A 1 188 ? 8.587 -9.763 -8.596 1.00 90.62 188 TYR A CA 1
ATOM 1452 C C . TYR A 1 188 ? 9.759 -8.889 -8.137 1.00 90.62 188 TYR A C 1
ATOM 1454 O O . TYR A 1 188 ? 9.831 -8.471 -6.984 1.00 90.62 188 TYR A O 1
ATOM 1462 N N . ASN A 1 189 ? 10.663 -8.554 -9.058 1.00 89.38 189 ASN A N 1
ATOM 1463 C CA . ASN A 1 189 ? 11.826 -7.727 -8.749 1.00 89.38 189 ASN A CA 1
ATOM 1464 C C . ASN A 1 189 ? 11.495 -6.224 -8.836 1.00 89.38 189 ASN A C 1
ATOM 1466 O O . ASN A 1 189 ? 11.456 -5.628 -9.920 1.00 89.38 189 ASN A O 1
ATOM 1470 N N . ILE A 1 190 ? 11.299 -5.590 -7.676 1.00 89.81 190 ILE A N 1
ATOM 1471 C CA . ILE A 1 190 ? 10.960 -4.163 -7.582 1.00 89.81 190 ILE A CA 1
ATOM 1472 C C . ILE A 1 190 ? 12.071 -3.241 -8.109 1.00 89.81 190 ILE A C 1
ATOM 1474 O O . ILE A 1 190 ? 11.781 -2.188 -8.684 1.00 89.81 190 ILE A O 1
ATOM 1478 N N . ASN A 1 191 ? 13.336 -3.645 -7.985 1.00 89.75 191 ASN A N 1
ATOM 1479 C CA . ASN A 1 191 ? 14.482 -2.846 -8.415 1.00 89.75 191 ASN A CA 1
ATOM 1480 C C . ASN A 1 191 ? 14.565 -2.748 -9.938 1.00 89.75 191 ASN A C 1
ATOM 1482 O O . ASN A 1 191 ? 14.789 -1.660 -10.473 1.00 89.75 191 ASN A O 1
ATOM 1486 N N . ILE A 1 192 ? 14.302 -3.850 -10.644 1.00 90.19 192 ILE A N 1
ATOM 1487 C CA . ILE A 1 192 ? 14.218 -3.852 -12.111 1.00 90.19 192 ILE A CA 1
ATOM 1488 C C . ILE A 1 192 ? 13.081 -2.933 -12.572 1.00 90.19 192 ILE A C 1
ATOM 1490 O O . ILE A 1 192 ? 13.284 -2.088 -13.448 1.00 90.19 192 ILE A O 1
ATOM 1494 N N . ALA A 1 193 ? 11.907 -3.025 -11.939 1.00 87.88 193 ALA A N 1
ATOM 1495 C CA . ALA A 1 193 ? 10.765 -2.175 -12.270 1.00 87.88 193 ALA A CA 1
ATOM 1496 C C . ALA A 1 193 ? 11.057 -0.679 -12.038 1.00 87.88 193 ALA A C 1
ATOM 1498 O O . ALA A 1 193 ? 10.743 0.157 -12.890 1.00 87.88 193 ALA A O 1
ATOM 1499 N N . ARG A 1 194 ? 11.705 -0.327 -10.918 1.00 90.00 194 ARG A N 1
ATOM 1500 C CA . ARG A 1 194 ? 12.122 1.054 -10.621 1.00 90.00 194 ARG A CA 1
ATOM 1501 C C . ARG A 1 194 ? 13.128 1.576 -11.645 1.00 90.00 194 ARG A C 1
ATOM 1503 O O . ARG A 1 194 ? 12.919 2.668 -12.171 1.00 90.00 194 ARG A O 1
ATOM 1510 N N . ARG A 1 195 ? 14.168 0.796 -11.973 1.00 92.62 195 ARG A N 1
ATOM 1511 C CA . ARG A 1 195 ? 15.179 1.158 -12.986 1.00 92.62 195 ARG A CA 1
ATOM 1512 C C . ARG A 1 195 ? 14.542 1.392 -14.356 1.00 92.62 195 ARG A C 1
ATOM 1514 O O . ARG A 1 195 ? 14.785 2.431 -14.965 1.00 92.62 195 ARG A O 1
ATOM 1521 N N . ARG A 1 196 ? 13.654 0.493 -14.796 1.00 91.88 196 ARG A N 1
ATOM 1522 C CA . ARG A 1 196 ? 12.893 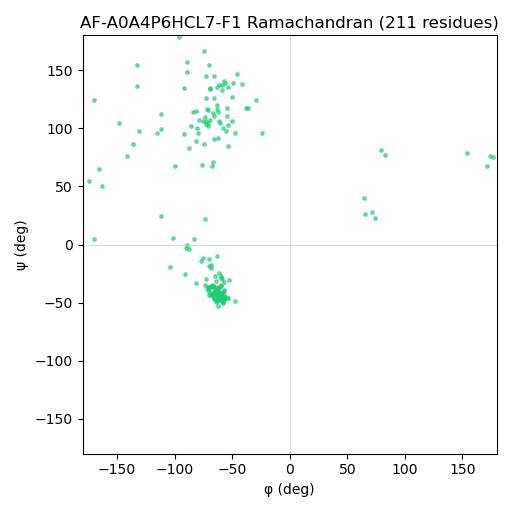0.643 -16.048 1.00 91.88 196 ARG A CA 1
ATOM 1523 C C . ARG A 1 196 ? 12.070 1.932 -16.061 1.00 91.88 196 ARG A C 1
ATOM 1525 O O . ARG A 1 196 ? 12.157 2.703 -17.012 1.00 91.88 196 ARG A O 1
ATOM 1532 N N . ASN A 1 197 ? 11.296 2.196 -15.008 1.00 91.62 197 ASN A N 1
ATOM 1533 C CA . ASN A 1 197 ? 10.453 3.393 -14.928 1.00 91.62 197 ASN A CA 1
ATOM 1534 C C . ASN A 1 197 ? 11.276 4.690 -14.871 1.00 91.62 197 ASN A C 1
ATOM 1536 O O . ASN A 1 197 ? 10.871 5.698 -15.450 1.00 91.62 197 ASN A O 1
ATOM 1540 N N . ALA A 1 198 ? 12.431 4.674 -14.202 1.00 94.00 198 ALA A N 1
ATOM 1541 C CA . ALA A 1 198 ? 13.363 5.798 -14.189 1.00 94.00 198 ALA A CA 1
ATOM 1542 C C . ALA A 1 198 ? 13.934 6.073 -15.591 1.00 94.00 198 ALA A C 1
ATOM 1544 O O . ALA A 1 198 ? 13.906 7.221 -16.035 1.00 94.00 198 ALA A O 1
ATOM 1545 N N . ALA A 1 199 ? 14.361 5.031 -16.313 1.00 94.94 199 ALA A N 1
ATOM 1546 C CA . ALA A 1 199 ? 14.857 5.148 -17.683 1.00 94.94 199 ALA A CA 1
ATOM 1547 C C . ALA A 1 199 ? 13.787 5.703 -18.639 1.00 94.94 199 ALA A C 1
ATOM 1549 O O . ALA A 1 199 ? 14.052 6.647 -19.378 1.00 94.94 199 ALA A O 1
ATOM 1550 N N . LEU A 1 200 ? 12.549 5.197 -18.565 1.00 95.00 200 LEU A N 1
ATOM 1551 C CA . LEU A 1 200 ? 11.432 5.696 -19.379 1.00 95.00 200 LEU A CA 1
ATOM 1552 C C . LEU A 1 200 ? 11.144 7.182 -19.122 1.00 95.00 200 LEU A C 1
ATOM 1554 O O . LEU A 1 200 ? 10.948 7.948 -20.063 1.00 95.00 200 LEU A O 1
ATOM 1558 N N . ARG A 1 201 ? 11.172 7.614 -17.854 1.00 95.44 201 ARG A N 1
ATOM 1559 C CA . ARG A 1 201 ? 11.010 9.032 -17.492 1.00 95.44 201 ARG A CA 1
ATOM 1560 C C . ARG A 1 201 ? 12.161 9.895 -18.004 1.00 95.44 201 ARG A C 1
ATOM 1562 O O . ARG A 1 201 ? 11.919 11.030 -18.400 1.00 95.44 201 ARG A O 1
ATOM 1569 N N . ALA A 1 202 ? 13.392 9.386 -17.995 1.00 95.81 202 ALA A N 1
ATOM 1570 C CA . ALA A 1 202 ? 14.544 10.099 -18.539 1.00 95.81 202 ALA A CA 1
ATOM 1571 C C . ALA A 1 202 ? 14.418 10.296 -20.059 1.00 95.81 202 ALA A C 1
ATOM 1573 O O . ALA A 1 202 ? 14.635 11.404 -20.545 1.00 95.81 202 ALA A O 1
ATOM 1574 N N . VAL A 1 203 ? 13.989 9.260 -20.789 1.00 96.88 203 VAL A N 1
ATOM 1575 C CA . VAL A 1 203 ? 13.727 9.340 -22.236 1.00 96.88 203 VAL A CA 1
ATOM 1576 C C . VAL A 1 203 ? 12.608 10.335 -22.545 1.00 96.88 203 VAL A C 1
ATOM 1578 O O . VAL A 1 203 ? 12.782 11.171 -23.427 1.00 96.88 203 VAL A O 1
ATOM 1581 N N . ALA A 1 204 ? 11.496 10.298 -21.803 1.00 95.69 204 ALA A N 1
ATOM 1582 C CA . ALA A 1 204 ? 10.398 11.253 -21.974 1.00 95.69 204 ALA A CA 1
ATOM 1583 C C . ALA A 1 204 ? 10.874 12.702 -21.776 1.00 95.69 204 ALA A C 1
ATOM 1585 O O . ALA A 1 204 ? 10.717 13.527 -22.666 1.00 95.69 204 ALA A O 1
ATOM 1586 N N . ARG A 1 205 ? 11.595 12.979 -20.680 1.00 96.69 205 ARG A N 1
ATOM 1587 C CA . ARG A 1 205 ? 12.171 14.311 -20.417 1.00 96.69 205 ARG A CA 1
ATOM 1588 C C . ARG A 1 205 ? 13.136 14.775 -21.507 1.00 96.69 205 ARG A C 1
ATOM 1590 O O . ARG A 1 205 ? 13.225 15.971 -21.758 1.00 96.69 205 ARG A O 1
ATOM 1597 N N . LYS A 1 206 ? 13.904 13.860 -22.110 1.00 97.31 206 LYS A N 1
ATOM 1598 C CA . LYS A 1 206 ? 14.799 14.186 -23.228 1.00 97.31 206 LYS A CA 1
ATOM 1599 C C . LYS A 1 206 ? 13.991 14.608 -24.458 1.00 97.31 206 LYS A C 1
ATOM 1601 O O . LYS A 1 206 ? 14.284 15.661 -25.008 1.00 97.31 206 LYS A O 1
ATOM 1606 N N . ARG A 1 207 ? 12.950 13.847 -24.813 1.00 97.00 207 ARG A N 1
ATOM 1607 C CA . ARG A 1 207 ? 12.037 14.187 -25.916 1.00 97.00 207 ARG A CA 1
ATOM 1608 C C . ARG A 1 207 ? 11.356 15.536 -25.701 1.00 97.00 207 ARG A C 1
ATOM 1610 O O . ARG A 1 207 ? 11.353 16.348 -26.612 1.00 97.00 207 ARG A O 1
ATOM 1617 N N . ASP A 1 208 ? 10.866 15.804 -24.492 1.00 97.00 208 ASP A N 1
ATOM 1618 C CA . ASP A 1 208 ? 10.216 17.081 -24.166 1.00 97.00 208 ASP A CA 1
ATOM 1619 C C . ASP A 1 208 ? 11.186 18.269 -24.310 1.00 97.00 208 ASP A C 1
ATOM 1621 O O . ASP A 1 208 ? 10.800 19.342 -24.760 1.00 97.00 208 ASP A O 1
ATOM 1625 N N . ARG A 1 209 ? 12.468 18.080 -23.960 1.00 97.56 209 ARG A N 1
ATOM 1626 C CA . ARG A 1 209 ? 13.521 19.095 -24.149 1.00 97.56 209 ARG A CA 1
ATOM 1627 C C . ARG A 1 209 ? 13.900 19.297 -25.612 1.00 97.56 209 ARG A C 1
ATOM 1629 O O . ARG A 1 209 ? 14.237 20.414 -25.980 1.00 97.56 209 ARG A O 1
ATOM 1636 N N . GLU A 1 210 ? 13.909 18.232 -26.408 1.00 97.38 210 GLU A N 1
ATOM 1637 C CA . GLU A 1 210 ? 14.176 18.295 -27.850 1.00 97.38 210 GLU A CA 1
ATOM 1638 C C . GLU A 1 210 ? 13.016 18.960 -28.596 1.00 97.38 210 GLU A C 1
ATOM 1640 O O . GLU A 1 210 ? 13.268 19.780 -29.464 1.00 97.38 210 GLU A O 1
ATOM 1645 N N . ALA A 1 211 ? 11.769 18.683 -28.207 1.00 96.19 211 ALA A N 1
ATOM 1646 C CA . ALA A 1 211 ? 10.574 19.309 -28.776 1.00 96.19 211 ALA A CA 1
ATOM 1647 C C . ALA A 1 211 ? 10.413 20.797 -28.408 1.00 96.19 211 ALA A C 1
ATOM 1649 O O . ALA A 1 211 ? 9.640 21.503 -29.045 1.00 96.19 211 ALA A O 1
ATOM 1650 N N . ALA A 1 212 ? 11.104 21.263 -27.364 1.00 96.56 212 ALA A N 1
ATOM 1651 C CA . ALA A 1 212 ? 11.093 22.660 -26.932 1.00 96.56 212 ALA A CA 1
ATOM 1652 C C . ALA A 1 212 ? 12.180 23.528 -27.603 1.00 96.56 212 ALA A C 1
ATOM 1654 O O . ALA A 1 212 ? 12.282 24.709 -27.270 1.00 96.56 212 ALA A O 1
ATOM 1655 N N . ARG A 1 213 ? 13.017 22.949 -28.474 1.00 93.50 213 ARG A N 1
ATOM 1656 C CA . ARG A 1 213 ? 14.046 23.648 -29.260 1.00 93.50 213 ARG A CA 1
ATOM 1657 C C . ARG A 1 213 ? 13.556 23.887 -30.678 1.00 93.50 213 ARG A C 1
ATOM 1659 O O . ARG A 1 213 ? 13.895 24.966 -31.202 1.00 93.50 213 ARG A O 1
#

Sequence (213 aa):
MGLGSLFALPAGLQPVAPGRMGYCKPFREIRGSRTDSSPLDHKRAEQNAQSPRSILEGGALMFTEEQPEDLNRIYTKSFLQEARKKGRAELRRVGTKKCVHRGMPQWAIDIVQEIAERLGACISDIADSTRTSLVVAARNEAMYRVKERKPSLSSTQIGKWFGRDHTSVLFAIASYQEATGADPLVGYNINIARRRNAALRAVARKRDREAAR

Mean predicted aligned error: 14.2 Å

Solvent-accessible surface area (backbone atoms only — not comparable to full-atom values): 13336 Å² total; per-residue (Å²): 141,80,88,80,81,80,82,79,77,85,88,77,83,76,82,75,72,81,64,78,79,46,75,70,71,75,84,73,74,79,76,68,80,82,70,84,77,75,98,79,82,96,81,84,79,90,86,80,93,76,81,85,86,81,88,86,78,91,76,89,70,80,72,74,79,73,72,77,81,55,69,73,69,76,55,51,71,65,58,59,49,50,53,51,52,53,52,51,54,50,44,38,56,54,16,52,51,55,35,49,75,47,69,42,53,67,76,55,51,53,50,40,48,52,43,19,63,69,64,41,44,50,42,36,47,45,51,41,88,60,75,49,69,70,38,42,52,46,36,18,46,37,54,35,53,51,39,69,77,39,70,87,61,52,50,55,61,56,9,54,40,43,72,44,54,34,68,57,42,47,51,28,33,36,53,39,25,71,75,71,70,49,81,83,87,59,96,53,61,60,66,61,53,51,53,51,54,51,51,53,52,51,52,50,54,48,52,57,56,58,75,72,108